Protein AF-A0AAE2C103-F1 (afdb_monomer)

pLDDT: mean 70.07, std 19.17, range [29.44, 95.44]

Radius of gyration: 24.49 Å; Cα contacts (8 Å, |Δi|>4): 113; chains: 1; bounding box: 60×45×78 Å

InterPro domains:
  IPR008511 Protein ROH1-like [PF05633] (1-139)

Mean predicted aligned error: 15.37 Å

Nearest PDB structures (foldseek):
  6xz3-assembly1_A-2  TM=5.873E-01  e=2.228E+00  Homo sapiens
  6j3y-assembly1_Q  TM=6.485E-01  e=5.092E+00  Chaetoceros neogracilis
  7myz-assembly1_C  TM=4.145E-01  e=5.945E+00  Homo sapiens

Solvent-accessible surface area (backbone atoms only — not comparable to full-atom values): 14090 Å² total; per-residue (Å²): 113,66,66,60,50,51,53,49,52,54,49,51,54,52,54,50,46,51,55,32,51,51,49,28,40,66,40,56,37,77,86,50,95,65,90,46,72,70,32,54,52,51,23,48,51,32,51,53,55,40,51,50,66,55,63,59,64,74,69,86,87,76,78,91,74,87,74,77,88,79,92,80,85,91,80,90,82,90,79,90,80,85,79,90,70,89,69,78,89,69,82,63,79,58,84,84,44,72,65,53,56,54,47,49,62,54,54,80,66,65,67,82,73,49,74,69,51,27,61,77,46,77,44,49,49,52,53,53,48,52,54,51,49,51,52,51,51,52,51,55,55,61,60,51,54,72,80,86,75,48,63,69,59,60,35,35,52,51,52,46,55,52,46,51,49,56,50,47,54,53,59,69,68,64,52,88,84,70,54,70,68,58,53,52,53,50,36,54,51,38,52,53,44,51,52,43,52,49,54,35,49,65,52,45,57,59,51,54,51,51,51,52,54,50,51,52,49,55,51,50,54,50,52,54,51,50,54,52,53,54,62,73,68,60,132

Foldseek 3Di:
DVVLVVVVVVLVLVVVLLVLLVQLLVLLPPPPPDNDPVSLVSNLVSLVVSVVSLQCLDDDDDDDPPDDDDDDDDDDDDDDDDDDDPDPPDSDDHPPCPVVVVLVVVLVPDDDDDPVRCVVVVNVSVVVSVVSVVVVVVVVLSVVLPDDDDDQLSVLVVLLVVLSVQLNVLSVPDDPPGDPVSSVVNNVSSVSSVVSSVSNCVRSVVVVVVSVVVVVVVVVVVVVVVVVVVVVPDD

Organism: NCBI:txid2727404

Sequence (235 aa):
MDIFNATRDGLETIRLWQKHLEIIACALDSNSKMIGEGQLRRARKALMDLALLMLDDKDTGSVFSHRNRSFGRKGKDHHRGPSGHSRSLSWSVSHTWSASKQLQSFANNLLSPRANEVTATNGLAMLVFSMSFIVIRIMDESKKRDRRNSSGLLKEIYEIEKCVHQMTDLVDAAQFPLSDELKEELRENVEELSLVCQAFKTGLDPLERKLRDTFRKVMSCRTEGLDLLGKATEP

Structure (mmCIF, N/CA/C/O backbone):
data_AF-A0AAE2C103-F1
#
_entry.id   AF-A0AAE2C103-F1
#
loop_
_atom_site.group_PDB
_atom_site.id
_atom_site.type_symbol
_atom_site.label_atom_id
_atom_site.label_alt_id
_atom_site.label_comp_id
_atom_site.label_asym_id
_atom_site.label_entity_id
_atom_site.label_seq_id
_atom_site.pdbx_PDB_ins_code
_atom_site.Cartn_x
_atom_site.Cartn_y
_atom_site.Cartn_z
_atom_site.occupancy
_atom_site.B_iso_or_equiv
_atom_site.auth_seq_id
_atom_site.auth_comp_id
_atom_site.auth_asym_id
_atom_site.auth_atom_id
_atom_site.pdbx_PDB_model_num
ATOM 1 N N . MET A 1 1 ? 18.014 -8.059 -15.202 1.00 60.06 1 MET A N 1
ATOM 2 C CA . MET A 1 1 ? 16.851 -8.933 -14.919 1.00 60.06 1 MET A CA 1
ATOM 3 C C . MET A 1 1 ? 16.463 -8.801 -13.450 1.00 60.06 1 MET A C 1
ATOM 5 O O . MET A 1 1 ? 15.299 -8.569 -13.157 1.00 60.06 1 MET A O 1
ATOM 9 N N . ASP A 1 2 ? 17.453 -8.777 -12.558 1.00 68.50 2 ASP A N 1
ATOM 10 C CA . ASP A 1 2 ? 17.263 -8.699 -11.101 1.00 68.50 2 ASP A CA 1
ATOM 11 C C . ASP A 1 2 ? 16.502 -7.463 -10.618 1.00 68.50 2 ASP A C 1
ATOM 13 O O . ASP A 1 2 ? 15.681 -7.582 -9.723 1.00 68.50 2 ASP A O 1
ATOM 17 N N . ILE A 1 3 ? 16.678 -6.297 -11.252 1.00 66.56 3 ILE A N 1
ATOM 18 C CA . ILE A 1 3 ? 15.932 -5.080 -10.881 1.00 66.56 3 ILE A CA 1
ATOM 19 C C . ILE A 1 3 ? 14.424 -5.247 -11.127 1.00 66.56 3 ILE A C 1
ATOM 21 O O . ILE A 1 3 ? 13.617 -4.842 -10.294 1.00 66.56 3 ILE A O 1
ATOM 25 N N . PHE A 1 4 ? 14.023 -5.860 -12.247 1.00 68.69 4 PHE A N 1
ATOM 26 C CA . PHE A 1 4 ? 12.605 -6.099 -12.540 1.00 68.69 4 PHE A CA 1
ATOM 27 C C . PHE A 1 4 ? 12.006 -7.140 -11.598 1.00 68.69 4 PHE A C 1
ATOM 29 O O . PHE A 1 4 ? 10.886 -6.942 -11.137 1.00 68.69 4 PHE A O 1
ATOM 36 N N . ASN A 1 5 ? 12.757 -8.199 -11.280 1.00 73.00 5 ASN A N 1
ATOM 37 C CA . ASN A 1 5 ? 12.337 -9.195 -10.296 1.00 73.00 5 ASN A CA 1
ATOM 38 C C . ASN A 1 5 ? 12.200 -8.563 -8.910 1.00 73.00 5 ASN A C 1
ATOM 40 O O . ASN A 1 5 ? 11.134 -8.650 -8.327 1.00 73.00 5 ASN A O 1
ATOM 44 N N . ALA A 1 6 ? 13.203 -7.820 -8.438 1.00 70.88 6 ALA A N 1
ATOM 45 C CA . ALA A 1 6 ? 13.151 -7.132 -7.151 1.00 70.88 6 ALA A CA 1
ATOM 46 C C . ALA A 1 6 ? 11.990 -6.127 -7.070 1.00 70.88 6 ALA A C 1
ATOM 48 O O . ALA A 1 6 ? 11.302 -6.051 -6.056 1.00 70.88 6 ALA A O 1
ATOM 49 N N . THR A 1 7 ? 11.728 -5.378 -8.148 1.00 68.31 7 THR A N 1
ATOM 50 C CA . THR A 1 7 ? 10.607 -4.422 -8.186 1.00 68.31 7 THR A CA 1
ATOM 51 C C . THR A 1 7 ? 9.255 -5.140 -8.199 1.00 68.31 7 THR A C 1
ATOM 53 O O . THR A 1 7 ? 8.328 -4.704 -7.520 1.00 68.31 7 THR A O 1
ATOM 56 N N . ARG A 1 8 ? 9.130 -6.240 -8.953 1.00 76.25 8 ARG A N 1
ATOM 57 C CA . ARG A 1 8 ? 7.930 -7.089 -8.957 1.00 76.25 8 ARG A CA 1
ATOM 58 C C . ARG A 1 8 ? 7.694 -7.693 -7.576 1.00 76.25 8 ARG A C 1
ATOM 60 O O . ARG A 1 8 ? 6.592 -7.574 -7.063 1.00 76.25 8 ARG A O 1
ATOM 67 N N . ASP A 1 9 ? 8.715 -8.293 -6.979 1.00 74.00 9 ASP A N 1
ATOM 68 C CA . ASP A 1 9 ? 8.615 -8.971 -5.689 1.00 74.00 9 ASP A CA 1
ATOM 69 C C . ASP A 1 9 ? 8.277 -7.956 -4.580 1.00 74.00 9 ASP A C 1
ATOM 71 O O . ASP A 1 9 ? 7.380 -8.193 -3.776 1.00 74.00 9 ASP A O 1
ATOM 75 N N . GLY A 1 10 ? 8.888 -6.763 -4.596 1.00 74.81 10 GLY A N 1
ATOM 76 C CA . GLY A 1 10 ? 8.529 -5.674 -3.681 1.00 74.81 10 GLY A CA 1
ATOM 77 C C . GLY A 1 10 ? 7.080 -5.201 -3.846 1.00 74.81 10 GLY A C 1
ATOM 78 O O . GLY A 1 10 ? 6.382 -4.961 -2.862 1.00 74.81 10 GLY A O 1
ATOM 79 N N . LEU A 1 11 ? 6.591 -5.118 -5.085 1.00 77.25 11 LEU A N 1
ATOM 80 C CA . LEU A 1 11 ? 5.194 -4.802 -5.368 1.00 77.25 11 LEU A CA 1
ATOM 81 C C . LEU A 1 11 ? 4.242 -5.907 -4.878 1.00 77.25 11 LEU A C 1
ATOM 83 O O . LEU A 1 11 ? 3.191 -5.599 -4.317 1.00 77.25 11 LEU A O 1
ATOM 87 N N . GLU A 1 12 ? 4.594 -7.178 -5.065 1.00 79.88 12 GLU A N 1
ATOM 88 C CA . GLU A 1 12 ? 3.819 -8.322 -4.571 1.00 79.88 12 GLU A CA 1
ATOM 89 C C . GLU A 1 12 ? 3.719 -8.316 -3.039 1.00 79.88 12 GLU A C 1
ATOM 91 O O . GLU A 1 12 ? 2.620 -8.490 -2.504 1.00 79.88 12 GLU A O 1
ATOM 96 N N . THR A 1 13 ? 4.817 -8.023 -2.336 1.00 82.44 13 THR A N 1
ATOM 97 C CA . THR A 1 13 ? 4.831 -7.835 -0.876 1.00 82.44 13 THR A CA 1
ATOM 98 C C . THR A 1 13 ? 3.885 -6.716 -0.452 1.00 82.44 13 THR A C 1
ATOM 100 O O . THR A 1 13 ? 3.030 -6.906 0.411 1.00 82.44 13 THR A O 1
ATOM 103 N N . ILE A 1 14 ? 3.960 -5.564 -1.119 1.00 81.56 14 ILE A N 1
ATOM 104 C CA . ILE A 1 14 ? 3.082 -4.426 -0.839 1.00 81.56 14 ILE A CA 1
ATOM 105 C C . ILE A 1 14 ? 1.600 -4.779 -1.076 1.00 81.56 14 ILE A C 1
ATOM 107 O O . ILE A 1 14 ? 0.725 -4.403 -0.292 1.00 81.56 14 ILE A O 1
ATOM 111 N N . ARG A 1 15 ? 1.286 -5.528 -2.140 1.00 84.88 15 ARG A N 1
ATOM 112 C CA . ARG A 1 15 ? -0.081 -6.012 -2.405 1.00 84.88 15 ARG A CA 1
ATOM 113 C C . ARG A 1 15 ? -0.565 -6.972 -1.331 1.00 84.88 15 ARG A C 1
ATOM 115 O O . ARG A 1 15 ? -1.754 -6.990 -1.015 1.00 84.88 15 ARG A O 1
ATOM 122 N N . LEU A 1 16 ? 0.330 -7.782 -0.778 1.00 88.88 16 LEU A N 1
ATOM 123 C CA . LEU A 1 16 ? -0.007 -8.656 0.331 1.00 88.88 16 LEU A CA 1
ATOM 124 C C . LEU A 1 16 ? -0.351 -7.843 1.582 1.00 88.88 16 LEU A C 1
ATOM 126 O O . LEU A 1 16 ? -1.360 -8.135 2.221 1.00 88.88 16 LEU A O 1
ATOM 130 N N . TRP A 1 17 ? 0.393 -6.774 1.874 1.00 89.81 17 TRP A N 1
ATOM 131 C CA . TRP A 1 17 ? 0.054 -5.864 2.970 1.00 89.81 17 TRP A CA 1
ATOM 132 C C . TRP A 1 17 ? -1.339 -5.257 2.800 1.00 89.81 17 TRP A C 1
ATOM 134 O O . TRP A 1 17 ? -2.138 -5.313 3.731 1.00 89.81 17 TRP A O 1
ATOM 144 N N . GLN A 1 18 ? -1.674 -4.770 1.597 1.00 90.06 18 GLN A N 1
ATOM 145 C CA . GLN A 1 18 ? -3.011 -4.235 1.297 1.00 90.06 18 GLN A CA 1
ATOM 146 C C . GLN A 1 18 ? -4.125 -5.236 1.630 1.00 90.06 18 GLN A C 1
ATOM 148 O O . GLN A 1 18 ? -5.118 -4.858 2.241 1.00 90.06 18 GLN A O 1
ATOM 153 N N . LYS A 1 19 ? -3.945 -6.524 1.311 1.00 91.88 19 LYS A N 1
ATOM 154 C CA . LYS A 1 19 ? -4.934 -7.563 1.647 1.00 91.88 19 LYS A CA 1
ATOM 155 C C . LYS A 1 19 ? -5.129 -7.716 3.155 1.00 91.88 19 LYS A C 1
ATOM 157 O O . LYS A 1 19 ? -6.255 -7.893 3.608 1.00 91.88 19 LYS A O 1
ATOM 162 N N . HIS A 1 20 ? -4.054 -7.660 3.941 1.00 93.31 20 HIS A N 1
ATOM 163 C CA . HIS A 1 20 ? -4.166 -7.724 5.400 1.00 93.31 20 HIS A CA 1
ATOM 164 C C . HIS A 1 20 ? -4.833 -6.472 5.976 1.00 93.31 20 HIS A C 1
ATOM 166 O O . HIS A 1 20 ? -5.693 -6.599 6.845 1.00 93.31 20 HIS A O 1
ATOM 172 N N . LEU A 1 21 ? -4.503 -5.289 5.454 1.00 92.75 21 LEU A N 1
ATOM 173 C CA . LEU A 1 21 ? -5.143 -4.028 5.836 1.00 92.75 21 LEU A CA 1
ATOM 174 C C . LEU A 1 21 ? -6.646 -4.026 5.531 1.00 92.75 21 LEU A C 1
ATOM 176 O O . LEU A 1 21 ? -7.437 -3.633 6.383 1.00 92.75 21 LEU A O 1
ATOM 180 N N . GLU A 1 22 ? -7.057 -4.553 4.375 1.00 91.44 22 GLU A N 1
ATOM 181 C CA . GLU A 1 22 ? -8.472 -4.743 4.032 1.00 91.44 22 GLU A CA 1
ATOM 182 C C . GLU A 1 22 ? -9.171 -5.691 5.021 1.00 91.44 22 GLU A C 1
ATOM 184 O O . GLU A 1 22 ? -10.287 -5.417 5.455 1.00 91.44 22 GLU A O 1
ATOM 189 N N . ILE A 1 23 ? -8.517 -6.780 5.449 1.00 93.06 23 ILE A N 1
ATOM 190 C CA . ILE A 1 23 ? -9.082 -7.682 6.468 1.00 93.06 23 ILE A CA 1
ATOM 191 C C . ILE A 1 23 ? -9.272 -6.957 7.806 1.00 93.06 23 ILE A C 1
ATOM 193 O O . ILE A 1 23 ? -10.291 -7.183 8.460 1.00 93.06 23 ILE A O 1
ATOM 197 N N . ILE A 1 24 ? -8.312 -6.122 8.213 1.00 92.94 24 ILE A N 1
ATOM 198 C CA . ILE A 1 24 ? -8.376 -5.339 9.457 1.00 92.94 24 ILE A CA 1
ATOM 199 C C . ILE A 1 24 ? -9.540 -4.349 9.386 1.00 92.94 24 ILE A C 1
ATOM 201 O O . ILE A 1 24 ? -10.407 -4.379 10.258 1.00 92.94 24 ILE A O 1
ATOM 205 N N . ALA A 1 25 ? -9.605 -3.551 8.317 1.00 90.75 25 ALA A N 1
ATOM 206 C CA . ALA A 1 25 ? -10.671 -2.578 8.102 1.00 90.75 25 ALA A CA 1
ATOM 207 C C . ALA A 1 25 ? -12.054 -3.248 8.042 1.00 90.75 25 ALA A C 1
ATOM 209 O O . ALA A 1 25 ? -12.982 -2.798 8.701 1.00 90.75 25 ALA A O 1
ATOM 210 N N . CYS A 1 26 ? -12.196 -4.378 7.338 1.00 89.38 26 CYS A N 1
ATOM 211 C CA . CYS A 1 26 ? -13.460 -5.119 7.288 1.00 89.38 26 CYS A CA 1
ATOM 212 C C . CYS A 1 26 ? -13.842 -5.777 8.622 1.00 89.38 26 CYS A C 1
ATOM 214 O O . CYS A 1 26 ? -15.027 -5.949 8.899 1.00 89.38 26 CYS A O 1
ATOM 216 N N . ALA A 1 27 ? -12.874 -6.227 9.425 1.00 90.69 27 ALA A N 1
ATOM 217 C CA . ALA A 1 27 ? -13.161 -6.822 10.731 1.00 90.69 27 ALA A CA 1
ATOM 218 C C . ALA A 1 27 ? -13.639 -5.760 11.729 1.00 90.69 27 ALA A C 1
ATOM 220 O O . ALA A 1 27 ? -14.508 -6.038 12.551 1.00 90.69 27 ALA A O 1
ATOM 221 N N . LEU A 1 28 ? -13.085 -4.553 11.638 1.00 87.94 28 LEU A N 1
ATOM 222 C CA . LEU A 1 28 ? -13.373 -3.434 12.531 1.00 87.94 28 LEU A CA 1
ATOM 223 C C . LEU A 1 28 ? -14.326 -2.399 11.909 1.00 87.94 28 LEU A C 1
ATOM 225 O O . LEU A 1 28 ? -14.380 -1.273 12.390 1.00 87.94 28 LEU 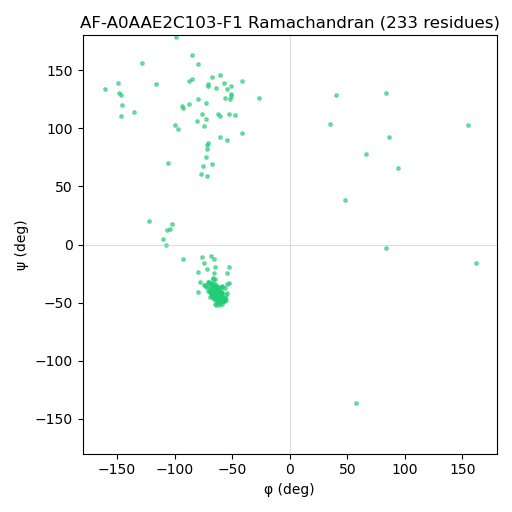A O 1
ATOM 229 N N . ASP A 1 29 ? -15.054 -2.776 10.852 1.00 80.94 29 ASP A N 1
ATOM 230 C CA . ASP A 1 29 ? -15.869 -1.859 10.050 1.00 80.94 29 ASP A CA 1
ATOM 231 C C . ASP A 1 29 ? -16.812 -1.019 10.924 1.00 80.94 29 ASP A C 1
ATOM 233 O O . ASP A 1 29 ? -17.635 -1.545 11.684 1.00 80.94 29 ASP A O 1
ATOM 237 N N . SER A 1 30 ? -16.698 0.297 10.753 1.00 64.62 30 SER A N 1
ATOM 238 C CA . SER A 1 30 ? -17.445 1.352 11.433 1.00 64.62 30 SER A CA 1
ATOM 239 C C . SER A 1 30 ? -18.965 1.192 11.319 1.00 64.62 30 SER A C 1
ATOM 241 O O . SER A 1 30 ? -19.705 1.676 12.174 1.00 64.62 30 SER A O 1
ATOM 243 N N . ASN A 1 31 ? -19.453 0.498 10.283 1.00 65.88 31 ASN A N 1
ATOM 244 C CA . ASN A 1 31 ? -20.884 0.246 10.080 1.00 65.88 31 ASN A CA 1
ATOM 245 C C . ASN A 1 31 ? -21.470 -0.816 11.027 1.00 65.88 31 ASN A C 1
ATOM 247 O O . ASN A 1 31 ? -22.694 -0.927 11.164 1.00 65.88 31 ASN A O 1
ATOM 251 N N . SER A 1 32 ? -20.627 -1.615 11.686 1.00 62.81 32 SER A N 1
ATOM 252 C CA . SER A 1 32 ? -21.084 -2.573 12.686 1.00 62.81 32 SER A CA 1
ATOM 253 C C . SER A 1 32 ? -21.434 -1.845 13.984 1.00 62.81 32 SER A C 1
ATOM 255 O O . SER A 1 32 ? -20.553 -1.386 14.705 1.00 62.81 32 SER A O 1
ATOM 257 N N . LYS A 1 33 ? -22.725 -1.815 14.348 1.00 65.50 33 LYS A N 1
ATOM 258 C CA . LYS A 1 33 ? -23.212 -1.242 15.622 1.00 65.50 33 LYS A CA 1
ATOM 259 C C . LYS A 1 33 ? -22.511 -1.795 16.872 1.00 65.50 33 LYS A C 1
ATOM 261 O O . LYS A 1 33 ? -22.619 -1.190 17.934 1.00 65.50 33 LYS A O 1
ATOM 266 N N . MET A 1 34 ? -21.851 -2.954 16.784 1.00 70.56 34 MET A N 1
ATOM 267 C CA . MET A 1 34 ? -21.128 -3.566 17.898 1.00 70.56 34 MET A CA 1
ATOM 268 C C . MET A 1 34 ? -19.873 -4.291 17.396 1.00 70.56 34 MET A C 1
ATOM 270 O O . MET A 1 34 ? -19.960 -5.249 16.626 1.00 70.56 34 MET A O 1
ATOM 274 N N . ILE A 1 35 ? -18.695 -3.882 17.871 1.00 81.94 35 ILE A N 1
ATOM 275 C CA . ILE A 1 35 ? -17.453 -4.642 17.678 1.00 81.94 35 ILE A CA 1
ATOM 276 C C . ILE A 1 35 ? -17.429 -5.766 18.718 1.00 81.94 35 ILE A C 1
ATOM 278 O O . ILE A 1 35 ? -17.258 -5.533 19.913 1.00 81.94 35 ILE A O 1
ATOM 282 N N . GLY A 1 36 ? -17.663 -6.998 18.265 1.00 85.94 36 GLY A N 1
ATOM 283 C CA . GLY A 1 36 ? -17.632 -8.190 19.114 1.00 85.94 36 GLY A CA 1
ATOM 284 C C . GLY A 1 36 ? -16.224 -8.768 19.291 1.00 85.94 36 GLY A C 1
ATOM 285 O O . GLY A 1 36 ? -15.328 -8.529 18.481 1.00 85.94 36 GLY A O 1
ATOM 286 N N . GLU A 1 37 ? -16.042 -9.617 20.306 1.00 87.94 37 GLU A N 1
ATOM 287 C CA . GLU A 1 37 ? -14.752 -10.263 20.606 1.00 87.94 37 GLU A CA 1
ATOM 288 C C . GLU A 1 37 ? -14.189 -11.055 19.414 1.00 87.94 37 GLU A C 1
ATOM 290 O O . GLU A 1 37 ? -12.988 -11.029 19.149 1.00 87.94 37 GLU A O 1
ATOM 295 N N . GLY A 1 38 ? -15.055 -11.715 18.636 1.00 89.88 38 GLY A N 1
ATOM 296 C CA . GLY A 1 38 ? -14.649 -12.435 17.426 1.00 89.88 38 GLY A CA 1
ATOM 297 C C . GLY A 1 38 ? -14.051 -11.525 16.347 1.00 89.88 38 GLY A C 1
ATOM 298 O O . GLY A 1 38 ? -13.053 -11.893 15.726 1.00 89.88 38 GLY A O 1
ATOM 299 N N . GLN A 1 39 ? -14.611 -10.326 16.164 1.00 90.50 39 GLN A N 1
ATOM 300 C CA . GLN A 1 39 ? -14.092 -9.345 15.209 1.00 90.50 39 GLN A CA 1
ATOM 301 C C . GLN A 1 39 ? -12.738 -8.805 15.657 1.00 90.50 39 GLN A C 1
ATOM 303 O O . GLN A 1 39 ? -11.793 -8.767 14.873 1.00 90.50 39 GLN A O 1
ATOM 308 N N . LEU A 1 40 ? -12.608 -8.501 16.948 1.00 91.12 40 LEU A N 1
ATOM 309 C CA . LEU A 1 40 ? -11.358 -8.015 17.518 1.00 91.12 40 LEU A CA 1
ATOM 310 C C . LEU A 1 40 ? -10.247 -9.079 17.462 1.00 91.12 40 LEU A C 1
ATOM 312 O O . LEU A 1 40 ? -9.104 -8.771 17.137 1.00 91.12 40 LEU A O 1
ATOM 316 N N . ARG A 1 41 ? -10.578 -10.359 17.684 1.00 92.00 41 ARG A N 1
ATOM 317 C CA . ARG A 1 41 ? -9.643 -11.484 17.486 1.00 92.00 41 ARG A CA 1
ATOM 318 C C . ARG A 1 41 ? -9.211 -11.630 16.023 1.00 92.00 41 ARG A C 1
ATOM 320 O O . ARG A 1 41 ? -8.039 -11.900 15.766 1.00 92.00 41 ARG A O 1
ATOM 327 N N . ARG A 1 42 ? -10.130 -11.446 15.068 1.00 93.62 42 ARG A N 1
ATOM 328 C CA . ARG A 1 42 ? -9.822 -11.468 13.628 1.00 93.62 42 ARG A CA 1
ATOM 329 C C . ARG A 1 42 ? -8.897 -10.314 13.238 1.00 93.62 42 ARG A C 1
ATOM 331 O O . ARG A 1 42 ? -7.899 -10.561 12.566 1.00 93.62 42 ARG A O 1
ATOM 338 N N . ALA A 1 43 ? -9.203 -9.099 13.687 1.00 94.31 43 ALA A N 1
ATOM 339 C CA . ALA A 1 43 ? -8.382 -7.915 13.452 1.00 94.31 43 ALA A CA 1
ATOM 340 C C . ALA A 1 43 ? -6.978 -8.088 14.042 1.00 94.31 43 ALA A C 1
ATOM 342 O O . ALA A 1 43 ? -5.994 -7.933 13.327 1.00 94.31 43 ALA A O 1
ATOM 343 N N . ARG A 1 44 ? -6.881 -8.545 15.299 1.00 94.38 44 ARG A N 1
ATOM 344 C CA . ARG A 1 44 ? -5.605 -8.868 15.954 1.00 94.38 44 ARG A CA 1
ATOM 345 C C . ARG A 1 44 ? -4.785 -9.867 15.153 1.00 94.38 44 ARG A C 1
ATOM 347 O O . ARG A 1 44 ? -3.600 -9.658 14.929 1.00 94.38 44 ARG A O 1
ATOM 354 N N . LYS A 1 45 ? -5.412 -10.954 14.696 1.00 93.75 45 LYS A N 1
ATOM 355 C CA . LYS A 1 45 ? -4.722 -11.965 13.891 1.00 93.75 45 LYS A CA 1
ATOM 356 C C . LYS A 1 45 ? -4.182 -11.367 12.589 1.00 93.75 45 LYS A C 1
ATOM 358 O O . LYS A 1 45 ? -3.030 -11.615 12.251 1.00 93.75 45 LYS A O 1
ATOM 363 N N . ALA A 1 46 ? -4.985 -10.564 11.895 1.00 95.44 46 ALA A N 1
ATOM 364 C CA . ALA A 1 46 ? -4.562 -9.907 10.664 1.00 95.44 46 ALA A CA 1
ATOM 365 C C . ALA A 1 46 ? -3.437 -8.882 10.895 1.00 95.44 46 ALA A C 1
ATOM 367 O O . ALA A 1 46 ? -2.511 -8.844 10.089 1.00 95.44 46 ALA A O 1
ATOM 368 N N . LEU A 1 47 ? -3.472 -8.126 12.000 1.00 93.88 47 LEU A N 1
ATOM 369 C CA . LEU A 1 47 ? -2.398 -7.217 12.424 1.00 93.88 47 LEU A CA 1
ATOM 370 C C . LEU A 1 47 ? -1.099 -7.969 12.726 1.00 93.88 47 LEU A C 1
ATOM 372 O O . LEU A 1 47 ? -0.044 -7.561 12.255 1.00 93.88 47 LEU A O 1
ATOM 376 N N . MET A 1 48 ? -1.161 -9.097 13.440 1.00 91.94 48 MET A N 1
ATOM 377 C CA . MET A 1 48 ? 0.026 -9.920 13.705 1.00 91.94 48 MET A CA 1
ATOM 378 C C . MET A 1 48 ? 0.630 -10.501 12.422 1.00 91.94 48 MET A C 1
ATOM 380 O O . MET A 1 48 ? 1.849 -10.503 12.263 1.00 91.94 48 MET A O 1
ATOM 384 N N . ASP A 1 49 ? -0.210 -10.995 11.508 1.00 91.88 49 ASP A N 1
ATOM 385 C CA . ASP A 1 49 ? 0.258 -11.527 10.225 1.00 91.88 49 ASP A CA 1
ATOM 386 C C . ASP A 1 49 ? 0.871 -10.412 9.362 1.00 91.88 49 ASP A C 1
ATOM 388 O O . ASP A 1 49 ? 1.914 -10.616 8.745 1.00 91.88 49 ASP A O 1
ATOM 392 N N . LEU A 1 50 ? 0.278 -9.214 9.376 1.00 91.06 50 LEU A N 1
ATOM 393 C CA . LEU A 1 50 ? 0.831 -8.038 8.710 1.00 91.06 50 LEU A CA 1
ATOM 394 C C . LEU A 1 50 ? 2.177 -7.622 9.311 1.00 91.06 50 LEU A C 1
ATOM 396 O O . LEU A 1 50 ? 3.127 -7.417 8.565 1.00 91.06 50 LEU A O 1
ATOM 400 N N . ALA A 1 51 ? 2.287 -7.557 10.639 1.00 87.44 51 ALA A N 1
ATOM 401 C CA . ALA A 1 51 ? 3.538 -7.230 11.314 1.00 87.44 51 ALA A CA 1
ATOM 402 C C . ALA A 1 51 ? 4.647 -8.227 10.947 1.00 87.44 51 ALA A C 1
ATOM 404 O O . ALA A 1 51 ? 5.765 -7.818 10.655 1.00 87.44 51 ALA A O 1
ATOM 405 N N . LEU A 1 52 ? 4.337 -9.528 10.874 1.00 85.75 52 LEU A N 1
ATOM 406 C CA . LEU A 1 52 ? 5.300 -10.534 10.425 1.00 85.75 52 LEU A CA 1
ATOM 407 C C . LEU A 1 52 ? 5.761 -10.283 8.982 1.00 85.75 52 LEU A C 1
ATOM 409 O O . LEU A 1 52 ? 6.952 -10.356 8.708 1.00 85.75 52 LEU A O 1
ATOM 413 N N . LEU A 1 53 ? 4.841 -9.953 8.073 1.00 83.94 53 LEU A N 1
ATOM 414 C CA . LEU A 1 53 ? 5.168 -9.635 6.678 1.00 83.94 53 LEU A CA 1
ATOM 415 C C . LEU A 1 53 ? 5.968 -8.342 6.515 1.00 83.94 53 LEU A C 1
ATOM 417 O O . LEU A 1 53 ? 6.703 -8.201 5.542 1.00 83.94 53 LEU A O 1
ATOM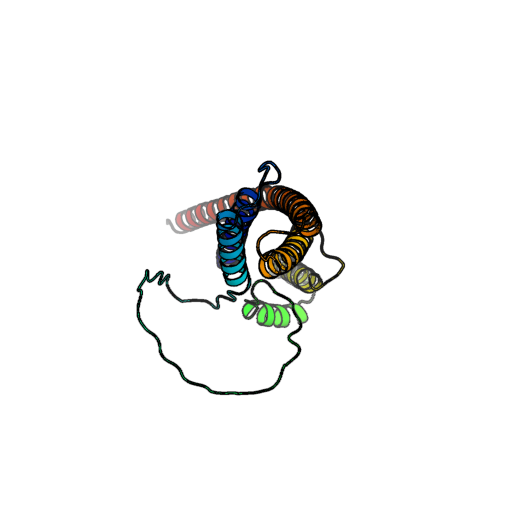 421 N N . MET A 1 54 ? 5.792 -7.383 7.422 1.00 79.50 54 MET A N 1
ATOM 422 C CA . MET A 1 54 ? 6.551 -6.132 7.434 1.00 79.50 54 MET A CA 1
ATOM 423 C C . MET A 1 54 ? 7.943 -6.304 8.053 1.00 79.50 54 MET A C 1
ATOM 425 O O . MET A 1 54 ? 8.842 -5.531 7.739 1.00 79.50 54 MET A O 1
ATOM 429 N N . LEU A 1 55 ? 8.119 -7.319 8.905 1.00 74.06 55 LEU A N 1
ATOM 430 C CA . LEU A 1 55 ? 9.386 -7.678 9.546 1.00 74.06 55 LEU A CA 1
ATOM 431 C C . LEU A 1 55 ? 10.197 -8.728 8.770 1.00 74.06 55 LEU A C 1
ATOM 433 O O . LEU A 1 55 ? 11.354 -8.953 9.124 1.00 74.06 55 LEU A O 1
ATOM 437 N N . ASP A 1 56 ? 9.618 -9.395 7.764 1.00 64.12 56 ASP A N 1
ATOM 438 C CA . ASP A 1 56 ? 10.315 -10.403 6.956 1.00 64.12 56 ASP A CA 1
ATOM 439 C C . ASP A 1 56 ? 11.334 -9.721 6.026 1.00 64.12 56 ASP A C 1
ATOM 441 O O . ASP A 1 56 ? 11.094 -9.473 4.843 1.00 64.12 56 ASP A O 1
ATOM 445 N N . ASP A 1 57 ? 12.507 -9.413 6.584 1.00 52.97 57 ASP A N 1
ATOM 446 C CA . ASP A 1 57 ? 13.747 -9.142 5.860 1.00 52.97 57 ASP A CA 1
ATOM 447 C C . ASP A 1 57 ? 14.211 -10.442 5.195 1.00 52.97 57 ASP A C 1
ATOM 449 O O . ASP A 1 57 ? 15.180 -11.080 5.609 1.00 52.97 57 ASP A O 1
ATOM 453 N N . LYS A 1 58 ? 13.470 -10.899 4.183 1.00 46.38 58 LYS A N 1
ATOM 454 C CA . LYS A 1 58 ? 13.810 -12.120 3.466 1.00 46.38 58 LYS A CA 1
ATOM 455 C C . LYS A 1 58 ? 15.051 -11.886 2.612 1.00 46.38 58 LYS A C 1
ATOM 457 O O . LYS A 1 58 ? 14.973 -11.584 1.420 1.00 46.38 58 LYS A O 1
ATOM 462 N N . ASP A 1 59 ? 16.206 -12.093 3.233 1.00 34.78 59 ASP A N 1
ATOM 463 C CA . ASP A 1 59 ? 17.427 -12.473 2.548 1.00 34.78 59 ASP A CA 1
ATOM 464 C C . ASP A 1 59 ? 17.112 -13.676 1.645 1.00 34.78 59 ASP A C 1
ATOM 466 O O . ASP A 1 59 ? 16.487 -14.667 2.031 1.00 34.78 59 ASP A O 1
ATOM 470 N N . THR A 1 60 ? 17.494 -13.533 0.384 1.00 38.28 60 THR A N 1
ATOM 471 C CA . THR A 1 60 ? 17.413 -14.511 -0.702 1.00 38.28 60 THR A CA 1
ATOM 472 C C . THR A 1 60 ? 17.438 -15.983 -0.265 1.00 38.28 60 THR A C 1
ATOM 474 O O . THR A 1 60 ? 18.408 -16.447 0.323 1.00 38.28 60 THR A O 1
ATOM 477 N N . GLY A 1 61 ? 16.432 -16.749 -0.706 1.00 35.75 61 GLY A N 1
ATOM 478 C CA . GLY A 1 61 ? 16.559 -18.202 -0.869 1.00 35.75 61 GLY A CA 1
ATOM 479 C C . GLY A 1 61 ? 16.102 -19.066 0.305 1.00 35.75 61 GLY A C 1
ATOM 480 O O . GLY A 1 61 ? 16.879 -19.830 0.859 1.00 35.75 61 GLY A O 1
ATOM 481 N N . SER A 1 62 ? 14.806 -19.062 0.611 1.00 29.73 62 SER A N 1
ATOM 482 C CA . SER A 1 62 ? 14.183 -20.243 1.210 1.00 29.73 62 SER A CA 1
ATOM 483 C C . SER A 1 62 ? 12.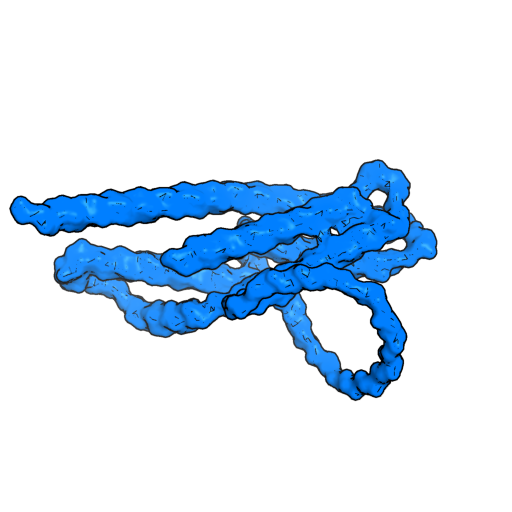741 -20.378 0.744 1.00 29.73 62 SER A C 1
ATOM 485 O O . SER A 1 62 ? 11.947 -19.428 0.715 1.00 29.73 62 SER A O 1
ATOM 487 N N . VAL A 1 63 ? 12.477 -21.586 0.274 1.00 33.38 63 VAL A N 1
ATOM 488 C CA . VAL A 1 63 ? 11.235 -22.099 -0.270 1.00 33.38 63 VAL A CA 1
ATOM 489 C C . VAL A 1 63 ? 10.120 -21.943 0.756 1.00 33.38 63 VAL A C 1
ATOM 491 O O . VAL A 1 63 ? 10.289 -22.192 1.945 1.00 33.38 63 VAL A O 1
ATOM 494 N N . PHE A 1 64 ? 8.961 -21.550 0.246 1.00 36.66 64 PHE A N 1
ATOM 495 C CA . PHE A 1 64 ? 7.658 -21.626 0.885 1.00 36.66 64 PHE A CA 1
ATOM 496 C C . PHE A 1 64 ? 7.494 -22.966 1.634 1.00 36.66 64 PHE A C 1
ATOM 498 O O . PHE A 1 64 ? 7.119 -23.977 1.048 1.00 36.66 64 PHE A O 1
ATOM 505 N N . SER A 1 65 ? 7.764 -22.993 2.939 1.00 29.44 65 SER A N 1
ATOM 506 C CA . SER A 1 65 ? 7.293 -24.058 3.824 1.00 29.44 65 SER A CA 1
ATOM 507 C C . SER A 1 65 ? 6.165 -23.497 4.675 1.00 29.44 65 SER A C 1
ATOM 509 O O . SER A 1 65 ? 6.286 -23.334 5.887 1.00 29.44 65 SER A O 1
ATOM 511 N N . HIS A 1 66 ? 5.027 -23.247 4.027 1.00 35.66 66 HIS A N 1
ATOM 512 C CA . HIS A 1 66 ? 3.746 -23.319 4.714 1.00 35.66 66 HIS A CA 1
ATOM 513 C C . HIS A 1 66 ? 3.581 -24.755 5.227 1.00 35.66 66 HIS A C 1
ATOM 515 O O . HIS A 1 66 ? 3.103 -25.639 4.518 1.00 35.66 66 HIS A O 1
ATOM 521 N N . ARG A 1 67 ? 4.000 -25.012 6.468 1.00 35.03 67 ARG A N 1
ATOM 522 C CA . ARG A 1 67 ? 3.603 -26.221 7.188 1.00 35.03 67 ARG A CA 1
ATOM 523 C C . ARG A 1 67 ? 2.472 -25.879 8.145 1.00 35.03 67 ARG A C 1
ATOM 525 O O . ARG A 1 67 ? 2.654 -25.269 9.191 1.00 35.03 67 ARG A O 1
ATOM 532 N N . ASN A 1 68 ? 1.284 -26.276 7.700 1.00 33.28 68 ASN A N 1
ATOM 533 C CA . ASN A 1 68 ? 0.059 -26.437 8.468 1.00 33.28 68 ASN A CA 1
ATOM 534 C C . ASN A 1 68 ? 0.297 -27.084 9.847 1.00 33.28 68 ASN A C 1
ATOM 536 O O . ASN A 1 68 ? 1.011 -28.076 9.935 1.00 33.28 68 ASN A O 1
ATOM 540 N N . ARG A 1 69 ? -0.432 -26.572 10.853 1.00 41.12 69 ARG A N 1
ATOM 541 C CA . ARG A 1 69 ? -1.024 -27.262 12.025 1.00 41.12 69 ARG A CA 1
ATOM 542 C C . ARG A 1 69 ? -0.216 -28.362 12.742 1.00 41.12 69 ARG A C 1
ATOM 544 O O . ARG A 1 69 ? -0.059 -29.451 12.209 1.00 41.12 69 ARG A O 1
ATOM 551 N N . SER A 1 70 ? -0.106 -28.220 14.068 1.00 35.44 70 SER A N 1
ATOM 552 C CA . SER A 1 70 ? -0.695 -29.216 14.987 1.00 35.44 70 SER A CA 1
ATOM 553 C C . SER A 1 70 ? -0.887 -28.674 16.407 1.00 35.44 70 SER A C 1
ATOM 555 O O . SER A 1 70 ? 0.019 -28.091 16.995 1.00 35.44 70 SER A O 1
ATOM 557 N N . PHE A 1 71 ? -2.070 -28.934 16.963 1.00 34.28 71 PHE A N 1
ATOM 558 C CA . PHE A 1 71 ? -2.347 -28.962 18.399 1.00 34.28 71 PHE A CA 1
ATOM 559 C C . PHE A 1 71 ? -1.340 -29.864 19.133 1.00 34.28 71 PHE A C 1
ATOM 561 O O . PHE A 1 71 ? -1.139 -30.998 18.703 1.00 34.28 71 PHE A O 1
ATOM 568 N N . GLY A 1 72 ? -0.805 -29.433 20.284 1.00 30.39 72 GLY A N 1
ATOM 569 C CA . GLY A 1 72 ? -0.210 -30.376 21.238 1.00 30.39 72 GLY A CA 1
ATOM 570 C C . GLY A 1 72 ? 0.860 -29.854 22.201 1.00 30.39 72 GLY A C 1
ATOM 571 O O . GLY A 1 72 ? 2.033 -29.843 21.872 1.00 30.39 72 GLY A O 1
ATOM 572 N N . ARG A 1 73 ? 0.415 -29.653 23.447 1.00 33.97 73 ARG A N 1
ATOM 573 C CA . ARG A 1 73 ? 1.095 -29.913 24.735 1.00 33.97 73 ARG A CA 1
ATOM 574 C C . ARG A 1 73 ? 2.069 -28.883 25.340 1.00 33.97 73 ARG A C 1
ATOM 576 O O . ARG A 1 73 ? 3.023 -28.392 24.761 1.00 33.97 73 ARG A O 1
ATOM 583 N N . LYS A 1 74 ? 1.751 -28.665 26.618 1.00 42.88 74 LYS A N 1
ATOM 584 C CA . LYS A 1 74 ? 2.384 -27.942 27.721 1.00 42.88 74 LYS A CA 1
ATOM 585 C C . LYS A 1 74 ? 3.852 -28.360 27.910 1.00 42.88 74 LYS A C 1
ATOM 587 O O . LYS A 1 74 ? 4.119 -29.545 28.087 1.00 42.88 74 LYS A O 1
ATOM 592 N N . GLY A 1 75 ? 4.755 -27.385 27.973 1.00 31.64 75 GLY A N 1
ATOM 593 C CA . GLY A 1 75 ? 6.141 -27.539 28.416 1.00 31.64 75 GLY A CA 1
ATOM 594 C C . GLY A 1 75 ? 6.566 -26.253 29.114 1.00 31.64 75 GLY A C 1
ATOM 595 O O . GLY A 1 75 ? 6.593 -25.192 28.501 1.00 31.64 75 GLY A O 1
ATOM 596 N N . LYS A 1 76 ? 6.758 -26.337 30.428 1.00 41.09 76 LYS A N 1
ATOM 597 C CA . LYS A 1 76 ? 7.137 -25.247 31.324 1.00 41.09 76 LYS A CA 1
ATOM 598 C C . LYS A 1 76 ? 8.654 -25.268 31.410 1.00 41.09 76 LYS A C 1
ATOM 600 O O . LYS A 1 76 ? 9.144 -26.251 31.936 1.00 41.09 76 LYS A O 1
ATOM 605 N N . ASP A 1 77 ? 9.339 -24.212 30.981 1.00 32.00 77 ASP A N 1
ATOM 606 C CA . ASP A 1 77 ? 10.709 -23.938 31.420 1.00 32.00 77 ASP A CA 1
ATOM 607 C C . ASP A 1 77 ? 10.994 -22.434 31.465 1.00 32.00 77 ASP A C 1
ATOM 609 O O . ASP A 1 77 ? 10.682 -21.667 30.554 1.00 32.00 77 ASP A O 1
ATOM 613 N N . HIS A 1 78 ? 11.548 -22.025 32.605 1.00 43.00 78 HIS A N 1
ATOM 614 C CA . HIS A 1 78 ? 12.038 -20.690 32.899 1.00 43.00 78 HIS A CA 1
ATOM 615 C C . HIS A 1 78 ? 13.490 -20.568 32.447 1.00 43.00 78 HIS A C 1
ATOM 617 O O . HIS A 1 78 ? 14.354 -21.203 33.041 1.00 43.00 78 HIS A O 1
ATOM 623 N N . HIS A 1 79 ? 13.782 -19.629 31.547 1.00 37.25 79 HIS A N 1
ATOM 624 C CA . HIS A 1 79 ? 15.090 -18.979 31.513 1.00 37.25 79 HIS A CA 1
ATOM 625 C C . HIS A 1 79 ? 14.926 -17.468 31.337 1.00 37.25 79 HIS A C 1
ATOM 627 O O . HIS A 1 79 ? 14.439 -16.976 30.324 1.00 37.25 79 HIS A O 1
ATOM 633 N N . ARG A 1 80 ? 15.325 -16.741 32.387 1.00 39.50 80 ARG A N 1
ATOM 634 C CA . ARG A 1 80 ? 15.599 -15.303 32.369 1.00 39.50 80 ARG A CA 1
ATOM 635 C C . ARG A 1 80 ? 16.888 -15.054 31.581 1.00 39.50 80 ARG A C 1
ATOM 637 O O . ARG A 1 80 ? 17.888 -15.715 31.841 1.00 39.50 80 ARG A O 1
ATOM 644 N N . GLY A 1 81 ? 16.876 -14.042 30.720 1.00 33.09 81 GLY A N 1
ATOM 645 C CA . GLY A 1 81 ? 18.058 -13.413 30.128 1.00 33.09 81 GLY A CA 1
ATOM 646 C C . GLY A 1 81 ? 17.759 -11.930 29.849 1.00 33.09 81 GLY A C 1
ATOM 647 O O . GLY A 1 81 ? 16.619 -11.632 29.496 1.00 33.09 81 GLY A O 1
ATOM 648 N N . PRO A 1 82 ? 18.696 -10.996 30.100 1.00 43.50 82 PRO A N 1
ATOM 649 C CA . PRO A 1 82 ? 18.381 -9.608 30.432 1.00 43.50 82 PRO A CA 1
ATOM 650 C C . PRO A 1 82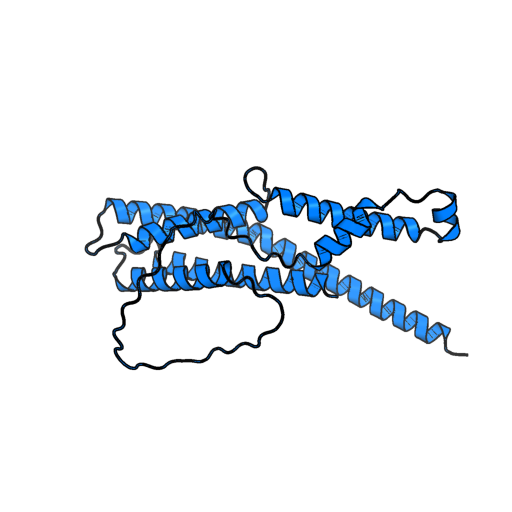 ? 18.494 -8.637 29.247 1.00 43.50 82 PRO A C 1
ATOM 652 O O . PRO A 1 82 ? 18.993 -8.982 28.182 1.00 43.50 82 PRO A O 1
ATOM 655 N N . SER A 1 83 ? 18.176 -7.374 29.554 1.00 37.47 83 SER A N 1
ATOM 656 C CA . SER A 1 83 ? 18.718 -6.164 28.922 1.00 37.47 83 SER A CA 1
ATOM 657 C C . SER A 1 83 ? 18.006 -5.689 27.658 1.00 37.47 83 SER A C 1
ATOM 659 O O . SER A 1 83 ? 18.370 -6.023 26.532 1.00 37.47 83 SER A O 1
ATOM 661 N N . GLY A 1 84 ? 17.040 -4.794 27.887 1.00 42.38 84 GLY A N 1
ATOM 662 C CA . GLY A 1 84 ? 16.475 -3.915 26.877 1.00 42.38 84 GLY A CA 1
ATOM 663 C C . GLY A 1 84 ? 17.572 -3.144 26.153 1.00 42.38 84 GLY A C 1
ATOM 664 O O . GLY A 1 84 ? 18.249 -2.291 26.723 1.00 42.38 84 GLY A O 1
ATOM 665 N N . HIS A 1 85 ? 17.731 -3.464 24.877 1.00 32.00 85 HIS A N 1
ATOM 666 C CA . HIS A 1 85 ? 18.356 -2.579 23.920 1.00 32.00 85 HIS A CA 1
ATOM 667 C C . HIS A 1 85 ? 17.218 -1.809 23.262 1.00 32.00 85 HIS A C 1
ATOM 669 O O . HIS A 1 85 ? 16.330 -2.425 22.668 1.00 32.00 85 HIS A O 1
ATOM 675 N N . SER A 1 86 ? 17.226 -0.485 23.409 1.00 37.34 86 SER A N 1
ATOM 676 C CA . SER A 1 86 ? 16.380 0.437 22.660 1.00 37.34 86 SER A CA 1
ATOM 677 C C . SER A 1 86 ? 16.583 0.183 21.170 1.00 37.34 86 SER A C 1
ATOM 679 O O . SER A 1 86 ? 17.483 0.736 20.543 1.00 37.34 86 SER A O 1
ATOM 681 N N . ARG A 1 87 ? 15.776 -0.713 20.601 1.00 38.00 87 ARG A N 1
ATOM 682 C CA . ARG A 1 87 ? 15.702 -0.906 19.162 1.00 38.00 87 ARG A CA 1
ATOM 683 C C . ARG A 1 87 ? 14.962 0.305 18.628 1.00 38.00 87 ARG A C 1
ATOM 685 O O . ARG A 1 87 ? 13.771 0.461 18.868 1.00 38.00 87 ARG A O 1
ATOM 692 N N . SER A 1 88 ? 15.686 1.188 17.953 1.00 33.00 88 SER A N 1
ATOM 693 C CA . SER A 1 88 ? 15.091 2.197 17.088 1.00 33.00 88 SER A CA 1
ATOM 694 C C . SER A 1 88 ? 14.063 1.506 16.186 1.00 33.00 88 SER A C 1
ATOM 696 O O . SER A 1 88 ? 14.427 0.675 15.359 1.00 33.00 88 SER A O 1
ATOM 698 N N . LEU A 1 89 ? 12.782 1.813 16.403 1.00 39.12 89 LEU A N 1
ATOM 699 C CA . LEU A 1 89 ? 11.609 1.225 15.746 1.00 39.12 89 LEU A CA 1
ATOM 700 C C . LEU A 1 89 ? 11.491 1.699 14.289 1.00 39.12 89 LEU A C 1
ATOM 702 O O . LEU A 1 89 ? 10.551 2.398 13.930 1.00 39.12 89 LEU A O 1
ATOM 706 N N . SER A 1 90 ? 12.499 1.455 13.455 1.00 39.06 90 SER A N 1
ATOM 707 C CA . SER A 1 90 ? 12.389 1.617 12.002 1.00 39.06 90 SER A CA 1
ATOM 708 C C . SER A 1 90 ? 12.091 0.248 11.410 1.00 39.06 90 SER A C 1
ATOM 710 O O . SER A 1 90 ? 12.997 -0.573 11.278 1.00 39.06 90 SER A O 1
ATOM 712 N N . TRP A 1 91 ? 10.822 -0.017 11.099 1.00 41.03 91 TRP A N 1
ATOM 713 C CA . TRP A 1 91 ? 10.429 -1.150 10.262 1.00 41.03 91 TRP A CA 1
ATOM 714 C C . TRP A 1 91 ? 10.828 -0.825 8.822 1.00 41.03 91 TRP A C 1
ATOM 716 O O . TRP A 1 91 ? 10.036 -0.389 7.999 1.00 41.03 91 TRP A O 1
ATOM 726 N N . SER A 1 92 ? 12.125 -0.925 8.545 1.00 44.16 92 SER A N 1
ATOM 727 C CA . SER A 1 92 ? 12.668 -0.703 7.214 1.00 44.16 92 SER A CA 1
ATOM 728 C C . SER A 1 92 ? 12.299 -1.880 6.322 1.00 44.16 92 SER A C 1
ATOM 730 O O . SER A 1 92 ? 12.704 -3.004 6.589 1.00 44.16 92 SER A O 1
ATOM 732 N N . VAL A 1 93 ? 11.598 -1.613 5.224 1.00 34.31 93 VAL A N 1
ATOM 733 C CA . VAL A 1 93 ? 11.467 -2.573 4.123 1.00 34.31 93 VAL A CA 1
ATOM 734 C C . VAL A 1 93 ? 12.855 -2.891 3.569 1.00 34.31 93 VAL A C 1
ATOM 736 O O . VAL A 1 93 ? 13.479 -2.022 2.962 1.00 34.31 93 VAL A O 1
ATOM 739 N N . SER A 1 94 ? 13.301 -4.124 3.806 1.00 40.88 94 SER A N 1
ATOM 740 C CA . SER A 1 94 ? 14.398 -4.865 3.173 1.00 40.88 94 SER A CA 1
ATOM 741 C C . SER A 1 94 ? 15.626 -4.054 2.744 1.00 40.88 94 SER A C 1
ATOM 743 O O . SER A 1 94 ? 15.698 -3.476 1.657 1.00 40.88 94 SER A O 1
ATOM 745 N N . HIS A 1 95 ? 16.694 -4.162 3.533 1.00 45.66 95 HIS A N 1
ATOM 746 C CA . HIS A 1 95 ? 18.052 -3.818 3.113 1.00 45.66 95 HIS A CA 1
ATOM 747 C C . HIS A 1 95 ? 18.675 -4.910 2.219 1.00 45.66 95 HIS A C 1
ATOM 749 O O . HIS A 1 95 ? 19.755 -5.414 2.526 1.00 45.66 95 HIS A O 1
ATOM 755 N N . THR A 1 96 ? 18.105 -5.243 1.055 1.00 39.50 96 THR A N 1
ATOM 756 C CA . THR A 1 96 ? 18.886 -5.988 0.042 1.00 39.50 96 THR A CA 1
ATOM 757 C C . THR A 1 96 ? 19.867 -5.026 -0.644 1.00 39.50 96 THR A C 1
ATOM 759 O O . THR A 1 96 ? 19.724 -4.655 -1.806 1.00 39.50 96 THR A O 1
ATOM 762 N N . TRP A 1 97 ? 20.856 -4.552 0.122 1.00 47.53 97 TRP A N 1
ATOM 763 C CA . TRP A 1 97 ? 21.811 -3.490 -0.224 1.00 47.53 97 TRP A CA 1
ATOM 764 C C . TRP A 1 97 ? 23.209 -4.047 -0.571 1.00 47.53 97 TRP A C 1
ATOM 766 O O . TRP A 1 97 ? 24.178 -3.297 -0.671 1.00 47.53 97 TRP A O 1
ATOM 776 N N . SER A 1 98 ? 23.378 -5.353 -0.796 1.00 44.34 98 SER A N 1
ATOM 777 C CA . SER A 1 98 ? 24.697 -5.874 -1.206 1.00 44.34 98 SER A CA 1
ATOM 778 C C . SER A 1 98 ? 25.154 -5.267 -2.550 1.00 44.34 98 SER A C 1
ATOM 780 O O . SER A 1 98 ? 26.250 -4.711 -2.645 1.00 44.34 98 SER A O 1
ATOM 782 N N . ALA A 1 99 ? 24.258 -5.214 -3.545 1.00 42.09 99 ALA A N 1
ATOM 783 C CA . ALA A 1 99 ? 24.530 -4.576 -4.838 1.00 42.09 99 ALA A CA 1
ATOM 784 C C . ALA A 1 99 ? 24.676 -3.050 -4.729 1.00 42.09 99 ALA A C 1
ATOM 786 O O . ALA A 1 99 ? 25.491 -2.450 -5.419 1.00 42.09 99 ALA A O 1
ATOM 787 N N . SER A 1 100 ? 23.937 -2.411 -3.826 1.00 46.59 100 SER A N 1
ATOM 788 C CA . SER A 1 100 ? 23.980 -0.962 -3.632 1.00 46.59 100 SER A CA 1
ATOM 789 C C . SER A 1 100 ? 25.293 -0.485 -2.997 1.00 46.59 100 SER A C 1
ATOM 791 O O . SER A 1 100 ? 25.770 0.587 -3.344 1.00 46.59 100 SER A O 1
ATOM 793 N N . LYS A 1 101 ? 25.946 -1.271 -2.123 1.00 47.09 101 LYS A N 1
ATOM 794 C CA . LYS A 1 101 ? 27.322 -0.982 -1.651 1.00 47.09 101 LYS A CA 1
ATOM 795 C C . LYS A 1 101 ? 28.346 -1.078 -2.790 1.00 47.09 101 LYS A C 1
ATOM 797 O O . LYS A 1 101 ? 29.210 -0.211 -2.883 1.00 47.09 101 LYS A O 1
ATOM 802 N N . GLN A 1 102 ? 28.213 -2.070 -3.675 1.00 49.38 102 GLN A N 1
ATOM 803 C CA . GLN A 1 102 ? 29.061 -2.204 -4.869 1.00 49.38 102 GLN A CA 1
ATOM 804 C C . GLN A 1 102 ? 28.811 -1.064 -5.873 1.00 49.38 102 GLN A C 1
ATOM 806 O O . GLN A 1 102 ? 29.748 -0.445 -6.372 1.00 49.38 102 GLN A O 1
ATOM 811 N N . LEU A 1 103 ? 27.551 -0.704 -6.111 1.00 50.09 103 LEU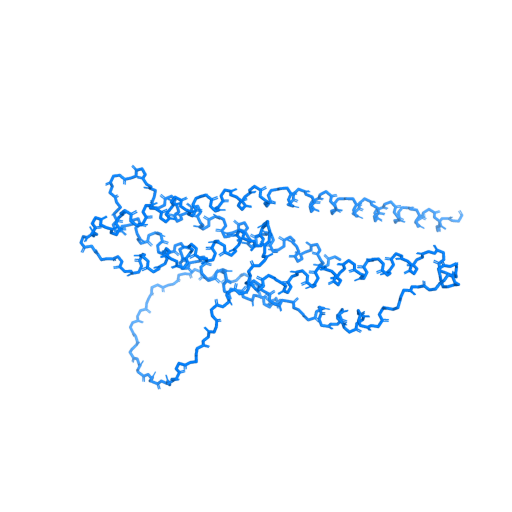 A N 1
ATOM 812 C CA . LEU A 1 103 ? 27.168 0.436 -6.944 1.00 50.09 103 LEU A CA 1
ATOM 813 C C . LEU A 1 103 ? 27.628 1.766 -6.341 1.00 50.09 103 LEU A C 1
ATOM 815 O O . LEU A 1 103 ? 28.061 2.628 -7.090 1.00 50.09 103 LEU A O 1
ATOM 819 N N . GLN A 1 104 ? 27.617 1.927 -5.013 1.00 52.81 104 GLN A N 1
ATOM 820 C CA . GLN A 1 104 ? 28.146 3.111 -4.324 1.00 52.81 104 GLN A CA 1
ATOM 821 C C . GLN A 1 104 ? 29.661 3.263 -4.544 1.00 52.81 104 GLN A C 1
ATOM 823 O O . GLN A 1 104 ? 30.143 4.376 -4.748 1.00 52.81 104 GLN A O 1
ATOM 828 N N . SER A 1 105 ? 30.422 2.162 -4.547 1.00 50.25 105 SER A N 1
ATOM 829 C CA . SER A 1 105 ? 31.858 2.216 -4.849 1.00 50.25 105 SER A CA 1
ATOM 830 C C . SER A 1 105 ? 32.148 2.514 -6.325 1.00 50.25 105 SER A C 1
ATOM 832 O O . SER A 1 105 ? 33.121 3.205 -6.615 1.00 50.25 105 SER A O 1
ATOM 834 N N . PHE A 1 106 ? 31.296 2.072 -7.259 1.00 49.75 106 PHE A N 1
ATOM 835 C CA . PHE A 1 106 ? 31.380 2.488 -8.669 1.00 49.75 106 PHE A CA 1
ATOM 836 C C . PHE A 1 106 ? 30.953 3.952 -8.859 1.00 49.75 106 PHE A C 1
ATOM 838 O O . PHE A 1 106 ? 31.600 4.704 -9.580 1.00 49.75 106 PHE A O 1
ATOM 845 N N . ALA A 1 107 ? 29.905 4.374 -8.154 1.00 50.50 107 ALA A N 1
ATOM 846 C CA . ALA A 1 107 ? 29.333 5.711 -8.189 1.00 50.50 107 ALA A CA 1
ATOM 847 C C . ALA A 1 107 ? 30.311 6.806 -7.770 1.00 50.50 107 ALA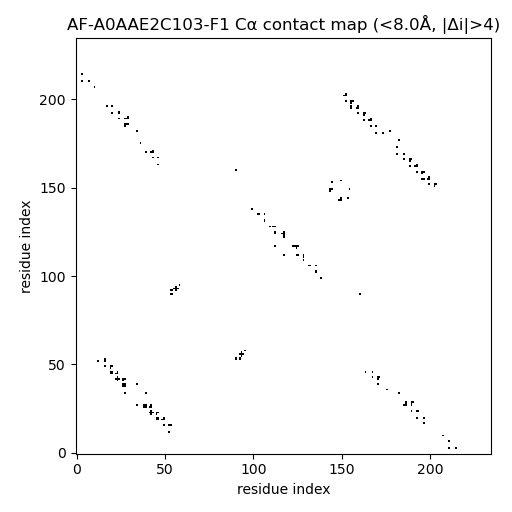 A C 1
ATOM 849 O O . ALA A 1 107 ? 30.404 7.839 -8.426 1.00 50.50 107 ALA A O 1
ATOM 850 N N . ASN A 1 108 ? 31.064 6.559 -6.698 1.00 56.44 108 ASN A N 1
ATOM 851 C CA . ASN A 1 108 ? 32.048 7.507 -6.181 1.00 56.44 108 ASN A CA 1
ATOM 852 C C . ASN A 1 108 ? 33.226 7.740 -7.149 1.00 56.44 108 ASN A C 1
ATOM 854 O O . ASN A 1 108 ? 33.982 8.685 -6.954 1.00 56.44 108 ASN A O 1
ATOM 858 N N . ASN A 1 109 ? 33.363 6.910 -8.192 1.00 59.09 109 ASN A N 1
ATOM 859 C CA . ASN A 1 109 ? 34.387 7.022 -9.233 1.00 59.09 109 ASN A CA 1
ATOM 860 C C . ASN A 1 109 ? 33.821 7.447 -10.605 1.00 59.09 109 ASN A C 1
ATOM 862 O O . ASN A 1 109 ? 34.568 7.487 -11.583 1.00 59.09 109 ASN A O 1
ATOM 866 N N . LEU A 1 110 ? 32.522 7.764 -10.714 1.00 58.44 110 LEU A N 1
ATOM 867 C CA . LEU A 1 110 ? 31.933 8.241 -11.969 1.00 58.44 110 LEU A CA 1
ATOM 868 C C . LEU A 1 110 ? 32.340 9.687 -12.234 1.00 58.44 110 LEU A C 1
ATOM 870 O O . LEU A 1 110 ? 31.769 10.635 -11.695 1.00 58.44 110 LEU A O 1
ATOM 874 N N . LEU A 1 111 ? 33.303 9.848 -13.129 1.00 63.72 111 LEU A N 1
ATOM 875 C CA . LEU A 1 111 ? 33.579 11.119 -13.777 1.00 63.72 111 LEU A CA 1
ATOM 876 C C . LEU A 1 111 ? 32.648 11.267 -14.984 1.00 63.72 111 LEU A C 1
ATOM 878 O O . LEU A 1 111 ? 32.364 10.293 -15.682 1.00 63.72 111 LEU A O 1
ATOM 882 N N . SER A 1 112 ? 32.163 12.486 -15.229 1.00 73.25 112 SER A N 1
ATOM 883 C CA . SER A 1 112 ? 31.433 12.788 -16.464 1.00 73.25 112 SER A CA 1
ATOM 884 C C . SER A 1 112 ? 32.321 12.430 -17.665 1.00 73.25 112 SER A C 1
ATOM 886 O O . SER A 1 112 ? 33.447 12.940 -17.716 1.00 73.25 112 SER A O 1
ATOM 888 N N . PRO A 1 113 ? 31.846 11.605 -18.622 1.00 76.44 113 PRO A N 1
ATOM 889 C CA . PRO A 1 113 ? 32.627 11.225 -19.792 1.00 76.44 113 PRO A CA 1
ATOM 890 C C . PRO A 1 113 ? 33.120 12.461 -20.539 1.00 76.44 113 PRO A C 1
ATOM 892 O O . PRO A 1 113 ? 32.359 13.408 -20.766 1.00 76.44 113 PRO A O 1
ATOM 895 N N . ARG A 1 114 ? 34.398 12.469 -20.916 1.00 79.62 114 ARG A N 1
ATOM 896 C CA . ARG A 1 114 ? 34.976 13.570 -21.701 1.00 79.62 114 ARG A CA 1
ATOM 897 C C . ARG A 1 114 ? 34.602 13.425 -23.176 1.00 79.62 114 ARG A C 1
ATOM 899 O O . ARG A 1 114 ? 34.366 12.323 -23.661 1.00 79.62 114 ARG A O 1
ATOM 906 N N . ALA A 1 115 ? 34.585 14.531 -23.924 1.00 75.44 115 ALA A N 1
ATOM 907 C CA . ALA A 1 115 ? 34.146 14.541 -25.327 1.00 75.44 115 ALA A CA 1
ATOM 908 C C . ALA A 1 115 ? 34.899 13.533 -26.223 1.00 75.44 115 ALA A C 1
ATOM 910 O O . ALA A 1 115 ? 34.310 12.939 -27.121 1.00 75.44 115 ALA A O 1
ATOM 911 N N . ASN A 1 116 ? 36.182 13.290 -25.950 1.00 77.38 116 ASN A N 1
ATOM 912 C CA . ASN A 1 116 ? 36.986 12.282 -26.643 1.00 77.38 116 ASN A CA 1
ATOM 913 C C . ASN A 1 116 ? 36.540 10.836 -26.341 1.00 77.38 116 ASN A C 1
ATOM 915 O O . ASN A 1 116 ? 36.535 10.005 -27.243 1.00 77.38 116 ASN A O 1
ATOM 919 N N . GLU A 1 117 ? 36.113 10.539 -25.114 1.00 72.00 117 GLU A N 1
ATOM 920 C CA . GLU A 1 117 ? 35.593 9.226 -24.696 1.00 72.00 117 GLU A CA 1
ATOM 921 C C . GLU A 1 117 ? 34.183 8.972 -25.244 1.00 72.00 117 GLU A C 1
ATOM 923 O O . GLU A 1 117 ? 33.845 7.849 -25.621 1.00 72.00 117 GLU A O 1
ATOM 928 N N . VAL A 1 118 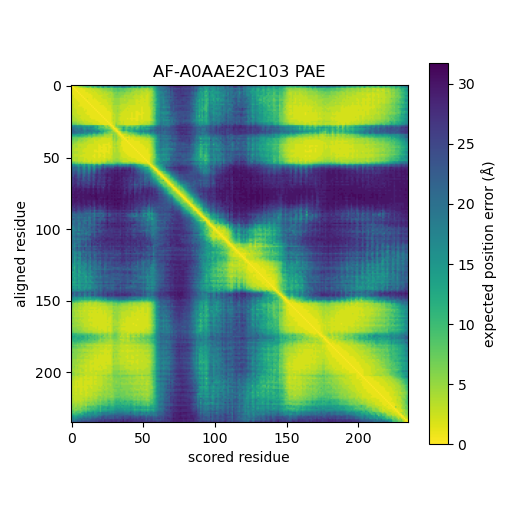? 33.363 10.023 -25.344 1.00 74.75 118 VAL A N 1
ATOM 929 C CA . VAL A 1 118 ? 32.029 9.953 -25.959 1.00 74.75 118 VAL A CA 1
ATOM 930 C C . VAL A 1 118 ? 32.142 9.603 -27.440 1.00 74.75 118 VAL A C 1
ATOM 932 O O . VAL A 1 118 ? 31.452 8.697 -27.903 1.00 74.75 118 VAL A O 1
ATOM 935 N N . THR A 1 119 ? 33.049 10.256 -28.168 1.00 75.19 119 THR A N 1
ATOM 936 C CA . THR A 1 119 ? 33.287 9.961 -29.587 1.00 75.19 119 THR A CA 1
ATOM 937 C C . THR A 1 119 ? 33.915 8.580 -29.782 1.00 75.19 119 THR A C 1
ATOM 939 O O . THR A 1 119 ? 33.476 7.841 -30.655 1.00 75.19 119 THR A O 1
ATOM 942 N N . ALA A 1 120 ? 34.880 8.181 -28.943 1.00 77.44 120 ALA A N 1
ATOM 943 C CA . ALA A 1 120 ? 35.533 6.868 -29.035 1.00 77.44 120 ALA A CA 1
ATOM 944 C C . ALA A 1 120 ? 34.592 5.684 -28.747 1.00 77.44 120 ALA A C 1
ATOM 946 O O . ALA A 1 120 ? 34.841 4.570 -29.197 1.00 77.44 120 ALA A O 1
ATOM 947 N N . THR A 1 121 ? 33.514 5.917 -27.995 1.00 74.00 121 THR A N 1
ATOM 948 C CA . THR A 1 121 ? 32.528 4.889 -27.629 1.00 74.00 121 THR A CA 1
ATOM 949 C C . THR A 1 121 ? 31.202 5.037 -28.376 1.00 74.00 121 THR A C 1
ATOM 951 O O . THR A 1 121 ? 30.214 4.418 -27.984 1.00 74.00 121 THR A O 1
ATOM 954 N N . ASN A 1 122 ? 31.145 5.867 -29.425 1.00 76.06 122 ASN A N 1
ATOM 955 C CA . ASN A 1 122 ? 29.918 6.190 -30.164 1.00 76.06 122 ASN A CA 1
ATOM 956 C C . ASN A 1 122 ? 28.734 6.562 -29.243 1.00 76.06 122 ASN A C 1
ATOM 958 O O . ASN A 1 122 ? 27.593 6.171 -29.476 1.00 76.06 122 ASN A O 1
ATOM 962 N N . GLY A 1 123 ? 28.998 7.290 -28.155 1.00 72.19 123 GLY A N 1
ATOM 963 C CA . GLY A 1 123 ? 27.978 7.722 -27.196 1.00 72.19 123 GLY A CA 1
ATOM 964 C C . GLY A 1 123 ? 27.600 6.699 -26.117 1.00 72.19 123 GLY A C 1
ATOM 965 O O . GLY A 1 123 ? 26.847 7.045 -25.205 1.00 72.19 123 GLY A O 1
ATOM 966 N N . LEU A 1 124 ? 28.147 5.477 -26.139 1.00 70.88 124 LEU A N 1
ATOM 967 C CA . LEU A 1 124 ? 27.873 4.462 -25.111 1.00 70.88 124 LEU A CA 1
ATOM 968 C C . LEU A 1 124 ? 28.322 4.909 -23.714 1.00 70.88 124 LEU A C 1
ATOM 970 O O . LEU A 1 124 ? 27.613 4.656 -22.741 1.00 70.88 124 LEU A O 1
ATOM 974 N N . ALA A 1 125 ? 29.443 5.632 -23.602 1.00 70.44 125 ALA A N 1
ATOM 975 C CA . ALA A 1 125 ? 29.902 6.170 -22.321 1.00 70.44 125 ALA A CA 1
ATOM 976 C C . ALA A 1 125 ? 28.867 7.110 -21.673 1.00 70.44 125 ALA A C 1
ATOM 978 O O . ALA A 1 125 ? 28.670 7.065 -20.459 1.00 70.44 125 ALA A O 1
ATOM 979 N N . MET A 1 126 ? 28.143 7.904 -22.475 1.00 73.00 126 MET A N 1
ATOM 980 C CA . MET A 1 126 ? 27.072 8.774 -21.975 1.00 73.00 126 MET A CA 1
ATOM 981 C C . MET A 1 126 ? 25.874 7.973 -21.476 1.00 73.00 126 MET A C 1
ATOM 983 O O . MET A 1 126 ? 25.335 8.285 -20.418 1.00 73.00 126 MET A O 1
ATOM 987 N N . LEU A 1 127 ? 25.483 6.916 -22.192 1.00 69.62 127 LEU A N 1
ATOM 988 C CA . LEU A 1 127 ? 24.387 6.040 -21.774 1.00 69.62 127 LEU A CA 1
ATOM 989 C C . LEU A 1 127 ? 24.709 5.328 -20.455 1.00 69.62 127 LEU A C 1
ATOM 991 O O . LEU A 1 127 ? 23.879 5.319 -19.547 1.00 69.62 127 LEU A O 1
ATOM 995 N N . VAL A 1 128 ? 25.925 4.794 -20.310 1.00 70.19 128 VAL A N 1
ATOM 996 C CA . VAL A 1 128 ? 26.380 4.142 -19.071 1.00 70.19 128 VAL A CA 1
ATOM 997 C C . VAL A 1 128 ? 26.451 5.143 -17.915 1.00 70.19 128 VAL A C 1
ATOM 999 O O . VAL A 1 128 ? 25.992 4.833 -16.813 1.00 70.19 128 VAL A O 1
ATOM 1002 N N . PHE A 1 129 ? 26.951 6.358 -18.159 1.00 72.69 129 PHE A N 1
ATOM 1003 C CA . PHE A 1 129 ? 26.980 7.423 -17.157 1.00 72.69 129 PHE A CA 1
ATOM 1004 C C . PHE A 1 129 ? 25.568 7.839 -16.725 1.00 72.69 129 PHE A C 1
ATOM 1006 O O . PHE A 1 129 ? 25.292 7.887 -15.529 1.00 72.69 129 PHE A O 1
ATOM 1013 N N . SER A 1 130 ? 24.641 8.064 -17.662 1.00 68.44 130 SER A N 1
ATOM 1014 C CA . SER A 1 130 ? 23.249 8.411 -17.346 1.00 68.44 130 SER A CA 1
ATOM 1015 C C . SER A 1 130 ? 22.533 7.301 -16.580 1.00 68.44 130 SER A C 1
ATOM 1017 O O . SER A 1 130 ? 21.859 7.587 -15.592 1.00 68.44 130 SER A O 1
ATOM 1019 N N . MET A 1 131 ? 22.708 6.038 -16.980 1.00 68.44 131 MET A N 1
ATOM 1020 C CA . MET A 1 131 ? 22.141 4.896 -16.255 1.00 68.44 131 MET A CA 1
ATOM 1021 C C . MET A 1 131 ? 22.695 4.812 -14.829 1.00 68.44 131 MET A C 1
ATOM 1023 O O . MET A 1 131 ? 21.932 4.648 -13.878 1.00 68.44 131 MET A O 1
ATOM 1027 N N . SER A 1 132 ? 24.003 5.002 -14.659 1.00 65.00 132 SER A N 1
ATOM 1028 C CA . SER A 1 132 ? 24.646 4.959 -13.344 1.00 65.00 132 SER A CA 1
ATOM 1029 C C . SER A 1 132 ? 24.242 6.148 -12.461 1.00 65.00 132 SER A C 1
ATOM 1031 O O . SER A 1 132 ? 23.958 5.977 -11.278 1.00 65.00 132 SER A O 1
ATOM 1033 N N . PHE A 1 133 ? 24.123 7.346 -13.038 1.00 68.62 133 PHE A N 1
ATOM 1034 C CA . PHE A 1 133 ? 23.637 8.543 -12.351 1.00 68.62 133 PHE A CA 1
ATOM 1035 C C . PHE A 1 133 ? 22.191 8.376 -11.867 1.00 68.62 133 PHE A C 1
ATOM 1037 O O . PHE A 1 133 ? 21.881 8.708 -10.724 1.00 68.62 133 PHE A O 1
ATOM 1044 N N . ILE A 1 134 ? 21.312 7.801 -12.696 1.00 67.94 134 ILE A N 1
ATOM 1045 C CA . ILE A 1 134 ? 19.928 7.486 -12.314 1.00 67.94 134 ILE A CA 1
ATOM 1046 C C . ILE A 1 134 ? 19.906 6.518 -11.127 1.00 67.94 134 ILE A C 1
ATOM 1048 O O . ILE A 1 134 ? 19.195 6.770 -10.157 1.00 67.94 134 ILE A O 1
ATOM 1052 N N . VAL A 1 135 ? 20.719 5.458 -11.154 1.00 63.00 135 VAL A N 1
ATOM 1053 C CA . VAL A 1 135 ? 20.830 4.499 -10.041 1.00 63.00 135 VAL A CA 1
ATOM 1054 C C . VAL A 1 135 ? 21.277 5.188 -8.747 1.00 63.00 135 VAL A C 1
ATOM 1056 O O . VAL A 1 135 ? 20.679 4.954 -7.700 1.00 63.00 135 VAL A O 1
ATOM 1059 N N . ILE A 1 136 ? 22.251 6.100 -8.805 1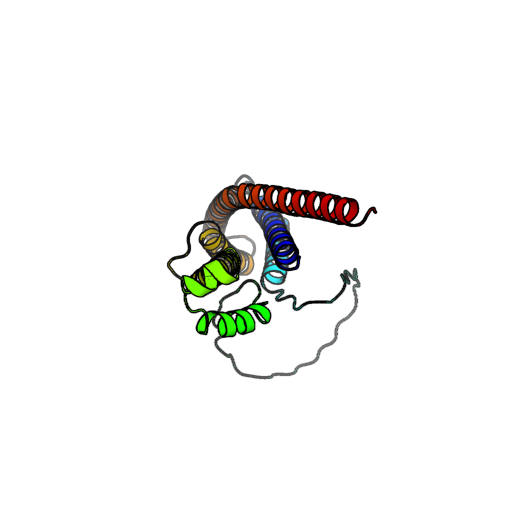.00 62.91 136 ILE A N 1
ATOM 1060 C CA . ILE A 1 136 ? 22.718 6.868 -7.637 1.00 62.91 136 ILE A CA 1
ATOM 1061 C C . ILE A 1 136 ? 21.631 7.785 -7.094 1.00 62.91 136 ILE A C 1
ATOM 1063 O O . ILE A 1 136 ? 21.451 7.865 -5.883 1.00 62.91 136 ILE A O 1
ATOM 1067 N N . ARG A 1 137 ? 20.898 8.477 -7.969 1.00 61.69 137 ARG A N 1
ATOM 1068 C CA . ARG A 1 137 ? 19.791 9.347 -7.557 1.00 61.69 137 ARG A CA 1
ATOM 1069 C C . ARG A 1 137 ? 18.663 8.545 -6.923 1.00 61.69 137 ARG A C 1
ATOM 1071 O O . ARG A 1 137 ? 18.156 8.966 -5.893 1.00 61.69 137 ARG A O 1
ATOM 1078 N N . ILE A 1 138 ? 18.330 7.378 -7.473 1.00 59.78 138 ILE A N 1
ATOM 1079 C CA . ILE A 1 138 ? 17.371 6.445 -6.867 1.00 59.78 138 ILE A CA 1
ATOM 1080 C C . ILE A 1 138 ? 17.875 5.981 -5.491 1.00 59.78 138 ILE A C 1
ATOM 1082 O O . ILE A 1 138 ? 17.110 5.970 -4.531 1.00 59.78 138 ILE A O 1
ATOM 1086 N N . MET A 1 139 ? 19.165 5.655 -5.362 1.00 57.66 139 MET A N 1
ATOM 1087 C CA . MET A 1 139 ? 19.778 5.256 -4.091 1.00 57.66 139 MET A CA 1
ATOM 1088 C C . MET A 1 139 ? 19.780 6.384 -3.047 1.00 57.66 139 MET A C 1
ATOM 1090 O O . MET A 1 139 ? 19.459 6.141 -1.885 1.00 57.66 139 MET A O 1
ATOM 1094 N N . ASP A 1 140 ? 20.127 7.610 -3.432 1.00 55.50 140 ASP A N 1
ATOM 1095 C CA . ASP A 1 140 ? 20.110 8.784 -2.552 1.00 55.50 140 ASP A CA 1
ATOM 1096 C C . ASP A 1 140 ? 18.682 9.113 -2.087 1.00 55.50 140 ASP A C 1
ATOM 1098 O O . ASP A 1 140 ? 18.439 9.338 -0.902 1.00 55.50 140 ASP A O 1
ATOM 1102 N N . GLU A 1 141 ? 17.711 9.036 -2.999 1.00 51.84 141 GLU A N 1
ATOM 1103 C CA . GLU A 1 141 ? 16.296 9.238 -2.685 1.00 51.84 141 GLU A CA 1
ATOM 1104 C C . GLU A 1 141 ? 15.750 8.132 -1.768 1.00 51.84 141 GLU A C 1
ATOM 1106 O O . GLU A 1 141 ? 14.996 8.410 -0.838 1.00 51.84 141 GLU A O 1
ATOM 1111 N N . SER A 1 142 ? 16.202 6.885 -1.945 1.00 52.31 142 SER A N 1
ATOM 1112 C CA . SER A 1 142 ? 15.823 5.775 -1.062 1.00 52.31 142 SER A CA 1
ATOM 1113 C C . SER A 1 142 ? 16.335 5.940 0.376 1.00 52.31 142 SER A C 1
ATOM 1115 O O . SER A 1 142 ? 15.664 5.504 1.307 1.00 52.31 142 SER A O 1
ATOM 1117 N N . LYS A 1 143 ? 17.477 6.620 0.580 1.00 52.97 143 LYS A N 1
ATOM 1118 C CA . LYS A 1 143 ? 18.050 6.907 1.910 1.00 52.97 143 LYS A CA 1
ATOM 1119 C C . LYS A 1 143 ? 17.347 8.054 2.636 1.00 52.97 143 LYS A C 1
ATOM 1121 O O . LYS A 1 143 ? 17.237 8.029 3.856 1.00 52.97 143 LYS A O 1
ATOM 1126 N N . LYS A 1 144 ? 16.831 9.044 1.902 1.00 50.06 144 LYS A N 1
ATOM 1127 C CA . LYS A 1 144 ? 16.037 10.161 2.458 1.00 50.06 144 LYS A CA 1
ATOM 1128 C C . LYS A 1 144 ? 14.665 9.735 2.989 1.00 50.06 144 LYS A C 1
ATOM 1130 O O . LYS A 1 144 ? 13.986 10.527 3.640 1.00 50.06 144 LYS A O 1
ATOM 1135 N N . ARG A 1 145 ? 14.259 8.490 2.723 1.00 49.94 145 ARG A N 1
ATOM 1136 C CA . ARG A 1 145 ? 13.032 7.877 3.240 1.00 49.94 145 ARG A CA 1
ATOM 1137 C C . ARG A 1 145 ? 13.038 7.702 4.760 1.00 49.94 145 ARG A C 1
ATOM 1139 O O . ARG A 1 145 ? 11.962 7.612 5.345 1.00 49.94 145 ARG A O 1
ATOM 1146 N N . ASP A 1 146 ? 14.200 7.728 5.410 1.00 53.00 146 ASP A N 1
ATOM 1147 C CA . ASP A 1 146 ? 14.263 7.786 6.867 1.00 53.00 146 ASP A CA 1
ATOM 1148 C C . ASP A 1 146 ? 13.842 9.183 7.371 1.00 53.00 146 ASP A C 1
ATOM 1150 O O . ASP A 1 146 ? 14.646 10.074 7.625 1.00 53.00 146 ASP A O 1
ATOM 1154 N N . ARG A 1 147 ? 12.521 9.341 7.530 1.00 57.66 147 ARG A N 1
ATOM 1155 C CA . ARG A 1 147 ? 11.845 10.236 8.485 1.00 57.66 147 ARG A CA 1
ATOM 1156 C C . ARG A 1 147 ? 12.032 11.747 8.274 1.00 57.66 147 ARG A C 1
ATOM 1158 O O . ARG A 1 147 ? 12.732 12.398 9.043 1.00 57.66 147 ARG A O 1
ATOM 1165 N N . ARG A 1 148 ? 11.294 12.315 7.303 1.00 52.12 148 ARG A N 1
ATOM 1166 C CA . ARG A 1 148 ? 10.496 13.579 7.410 1.00 52.12 148 ARG A CA 1
ATOM 1167 C C . ARG A 1 148 ? 10.130 14.219 6.068 1.00 52.12 148 ARG A C 1
ATOM 1169 O O . ARG A 1 148 ? 9.223 15.040 6.045 1.00 52.12 148 ARG A O 1
ATOM 1176 N N . ASN A 1 149 ? 10.777 13.825 4.969 1.00 56.19 149 ASN A N 1
ATOM 1177 C CA . ASN A 1 149 ? 10.587 14.448 3.649 1.00 56.19 149 ASN A CA 1
ATOM 1178 C C . ASN A 1 149 ? 10.142 13.455 2.558 1.00 56.19 149 ASN A C 1
ATOM 1180 O O . ASN A 1 149 ? 10.338 13.712 1.371 1.00 56.19 149 ASN A O 1
ATOM 1184 N N . SER A 1 150 ? 9.578 12.304 2.934 1.00 61.06 150 SER A N 1
ATOM 1185 C CA . SER A 1 150 ? 9.075 11.336 1.957 1.00 61.06 150 SER A CA 1
ATOM 1186 C C . SER A 1 150 ? 7.860 11.896 1.204 1.00 61.06 150 SER A C 1
ATOM 1188 O O . SER A 1 150 ? 7.030 12.618 1.756 1.00 61.06 150 SER A O 1
ATOM 1190 N N . SER A 1 151 ? 7.755 11.565 -0.083 1.00 62.56 151 SER A N 1
ATOM 1191 C CA . SER A 1 151 ? 6.632 11.944 -0.946 1.00 62.56 151 SER A CA 1
ATOM 1192 C C . SER A 1 151 ? 6.052 10.715 -1.656 1.00 62.56 151 SER A C 1
ATOM 1194 O O . SER A 1 151 ? 6.721 9.685 -1.785 1.00 62.56 151 SER A O 1
ATOM 1196 N N . GLY A 1 152 ? 4.783 10.802 -2.069 1.00 77.19 152 GLY A N 1
ATOM 1197 C CA . GLY A 1 152 ? 4.060 9.713 -2.739 1.00 77.19 152 GLY A CA 1
ATOM 1198 C C . GLY A 1 152 ? 4.009 8.419 -1.917 1.00 77.19 152 GLY A C 1
ATOM 1199 O O . GLY A 1 152 ? 3.843 8.457 -0.699 1.00 77.19 152 GLY A O 1
ATOM 1200 N N . LEU A 1 153 ? 4.235 7.281 -2.581 1.00 76.81 153 LEU A N 1
ATOM 1201 C CA . LEU A 1 153 ? 4.190 5.935 -1.988 1.00 76.81 153 LEU A CA 1
ATOM 1202 C C . LEU A 1 153 ? 5.057 5.775 -0.734 1.00 76.81 153 LEU A C 1
ATOM 1204 O O . LEU A 1 153 ? 4.703 5.029 0.170 1.00 76.81 153 LEU A O 1
ATOM 1208 N N . LEU A 1 154 ? 6.193 6.471 -0.648 1.00 74.44 154 LEU A N 1
ATOM 1209 C CA . LEU A 1 154 ? 7.072 6.366 0.518 1.00 74.44 154 LEU A CA 1
ATOM 1210 C C . LEU A 1 154 ? 6.465 7.015 1.764 1.00 74.44 154 LEU A C 1
ATOM 1212 O O . LEU A 1 154 ? 6.706 6.543 2.874 1.00 74.44 154 LEU A O 1
ATOM 1216 N N . LYS A 1 155 ? 5.694 8.092 1.575 1.00 80.81 155 LYS A N 1
ATOM 1217 C CA . LYS A 1 155 ? 4.908 8.719 2.638 1.00 80.81 155 LYS A CA 1
ATOM 1218 C C . LYS A 1 155 ? 3.756 7.806 3.042 1.00 80.81 155 LYS A C 1
ATOM 1220 O O . LYS A 1 155 ? 3.554 7.578 4.222 1.00 80.81 155 LYS A O 1
ATOM 1225 N N . GLU A 1 156 ? 3.048 7.246 2.067 1.00 82.88 156 GLU A N 1
ATOM 1226 C CA . GLU A 1 156 ? 1.917 6.348 2.317 1.00 82.88 156 GLU A CA 1
ATOM 1227 C C . GLU A 1 156 ? 2.341 5.081 3.074 1.00 82.88 156 GLU A C 1
ATOM 1229 O O . GLU A 1 156 ? 1.667 4.707 4.023 1.00 82.88 156 GLU A O 1
ATOM 1234 N N . ILE A 1 157 ? 3.490 4.469 2.750 1.00 81.19 157 ILE A N 1
ATOM 1235 C CA . ILE A 1 157 ? 4.012 3.328 3.527 1.00 81.19 157 ILE A CA 1
ATOM 1236 C C . ILE A 1 157 ? 4.304 3.727 4.978 1.00 81.19 157 ILE A C 1
ATOM 1238 O O . ILE A 1 157 ? 3.992 2.972 5.893 1.00 81.19 157 ILE A O 1
ATOM 1242 N N . TYR A 1 158 ? 4.876 4.911 5.193 1.00 80.69 158 TYR A N 1
ATOM 1243 C CA . TYR A 1 158 ? 5.135 5.408 6.543 1.00 80.69 158 TYR A CA 1
ATOM 1244 C C . TYR A 1 158 ? 3.833 5.626 7.331 1.00 80.69 158 TYR A C 1
ATOM 1246 O O . TYR A 1 158 ? 3.739 5.228 8.490 1.00 80.69 158 TYR A O 1
ATOM 1254 N N . GLU A 1 159 ? 2.807 6.208 6.705 1.00 84.06 159 GLU A N 1
ATOM 1255 C CA . GLU A 1 159 ? 1.497 6.359 7.349 1.00 84.06 159 GLU A CA 1
ATOM 1256 C C . GLU A 1 159 ? 0.841 4.996 7.623 1.00 84.06 159 GLU A C 1
ATOM 1258 O O . GLU A 1 159 ? 0.235 4.828 8.677 1.00 84.06 159 GLU A O 1
ATOM 1263 N N . ILE A 1 160 ? 1.019 3.991 6.751 1.00 87.31 160 ILE A N 1
ATOM 1264 C CA . ILE A 1 160 ? 0.579 2.608 7.018 1.00 87.31 160 ILE A CA 1
ATOM 1265 C C . ILE A 1 160 ? 1.283 2.054 8.254 1.00 87.31 160 ILE A C 1
ATOM 1267 O O . ILE A 1 160 ? 0.616 1.535 9.142 1.00 87.31 160 ILE A O 1
ATOM 1271 N N . GLU A 1 161 ? 2.611 2.161 8.332 1.00 84.94 161 GLU A N 1
ATOM 1272 C CA . GLU A 1 161 ? 3.391 1.689 9.485 1.00 84.94 161 GLU A CA 1
ATOM 1273 C C . GLU A 1 161 ? 2.896 2.313 10.793 1.00 84.94 161 GLU A C 1
ATOM 1275 O O . GLU A 1 161 ? 2.736 1.610 11.795 1.00 84.94 161 GLU A O 1
ATOM 1280 N N . LYS A 1 162 ? 2.621 3.621 10.774 1.00 87.00 162 LYS A N 1
ATOM 1281 C CA . LYS A 1 162 ? 2.085 4.364 11.915 1.00 87.00 162 LYS A CA 1
ATOM 1282 C C . LYS A 1 162 ? 0.674 3.888 12.285 1.00 87.00 162 LYS A C 1
ATOM 1284 O O . LYS A 1 162 ? 0.458 3.522 13.439 1.00 87.00 162 LYS A O 1
ATOM 1289 N N . CYS A 1 163 ? -0.241 3.817 11.316 1.00 89.12 163 CYS A N 1
ATOM 1290 C CA . CYS A 1 163 ? -1.617 3.360 11.533 1.00 89.12 163 CYS A CA 1
ATOM 1291 C C . CYS A 1 163 ? -1.659 1.924 12.073 1.00 89.12 163 CYS A C 1
ATOM 1293 O O . CYS A 1 163 ? -2.436 1.615 12.970 1.00 89.12 163 CYS A O 1
ATOM 1295 N N . VAL A 1 164 ? -0.811 1.032 11.552 1.00 90.19 164 VAL A N 1
ATOM 1296 C CA . VAL A 1 164 ? -0.737 -0.371 11.988 1.00 90.19 164 VAL A CA 1
ATOM 1297 C C . VAL A 1 164 ? -0.248 -0.479 13.429 1.00 90.19 164 VAL A C 1
ATOM 1299 O O . VAL A 1 164 ? -0.810 -1.269 14.188 1.00 90.19 164 VAL A O 1
ATOM 1302 N N . HIS A 1 165 ? 0.752 0.311 13.829 1.00 89.38 165 HIS A N 1
ATOM 1303 C CA . HIS A 1 165 ? 1.191 0.359 15.226 1.00 89.38 165 HIS A CA 1
ATOM 1304 C C . HIS A 1 165 ? 0.073 0.841 16.149 1.00 89.38 165 HIS A C 1
ATOM 1306 O O . HIS A 1 165 ? -0.268 0.137 17.093 1.00 89.38 165 HIS A O 1
ATOM 1312 N N . GLN A 1 166 ? -0.539 1.988 15.834 1.00 90.19 166 GLN A N 1
ATOM 1313 C CA . GLN A 1 166 ? -1.634 2.554 16.630 1.00 90.19 166 GLN A CA 1
ATOM 1314 C C . GLN A 1 166 ? -2.790 1.557 16.772 1.00 90.19 166 GLN A C 1
ATOM 1316 O O . GLN A 1 166 ? -3.266 1.292 17.872 1.00 90.19 166 GLN A O 1
ATOM 1321 N N . MET A 1 167 ? -3.186 0.922 15.668 1.00 91.06 167 MET A N 1
ATOM 1322 C CA . MET A 1 167 ? -4.232 -0.096 15.668 1.00 91.06 167 MET A CA 1
ATOM 1323 C C . MET A 1 167 ? -3.857 -1.323 16.510 1.00 91.06 167 MET A C 1
ATOM 1325 O O . MET A 1 167 ? -4.711 -1.891 17.188 1.00 91.06 167 MET A O 1
ATOM 1329 N N . THR A 1 168 ? -2.591 -1.747 16.471 1.00 92.50 168 THR A N 1
ATOM 1330 C CA . THR A 1 168 ? -2.099 -2.875 17.275 1.00 92.50 168 THR A CA 1
ATOM 1331 C C . THR A 1 168 ? -2.197 -2.560 18.762 1.00 92.50 168 THR A C 1
ATOM 1333 O O . THR A 1 168 ? -2.752 -3.368 19.502 1.00 92.50 168 THR A O 1
ATOM 1336 N N . ASP A 1 169 ? -1.766 -1.368 19.179 1.00 91.44 169 ASP A N 1
ATOM 1337 C CA . ASP A 1 169 ? -1.833 -0.933 20.576 1.00 91.44 169 ASP A CA 1
ATOM 1338 C C . ASP A 1 169 ? -3.284 -0.884 21.087 1.00 91.44 169 ASP A C 1
ATOM 1340 O O . ASP A 1 169 ? -3.581 -1.387 22.173 1.00 91.44 169 ASP A O 1
ATOM 1344 N N . LEU A 1 170 ? -4.215 -0.359 20.282 1.00 90.44 170 LEU A N 1
ATOM 1345 C CA . LEU A 1 170 ? -5.640 -0.290 20.632 1.00 90.44 170 LEU A CA 1
ATOM 1346 C C . LEU A 1 170 ? -6.286 -1.670 20.731 1.00 90.44 170 LEU A C 1
ATOM 1348 O O . LEU A 1 170 ? -7.015 -1.966 21.683 1.00 90.44 170 LEU A O 1
ATOM 1352 N N . VAL A 1 171 ? -6.009 -2.540 19.758 1.00 90.62 171 VAL A N 1
ATOM 1353 C CA . VAL A 1 171 ? -6.500 -3.919 19.775 1.00 90.62 171 VAL A CA 1
ATOM 1354 C C . VAL A 1 171 ? -5.904 -4.680 20.959 1.00 90.62 171 VAL A C 1
ATOM 1356 O O . VAL A 1 171 ? -6.608 -5.482 21.574 1.00 90.62 171 VAL A O 1
ATOM 1359 N N . ASP A 1 172 ? -4.651 -4.430 21.333 1.00 89.50 172 ASP A N 1
ATOM 1360 C CA . ASP A 1 172 ? -4.007 -5.070 22.478 1.00 89.50 172 ASP A CA 1
ATOM 1361 C C . ASP A 1 172 ? -4.528 -4.568 23.829 1.00 89.50 172 ASP A C 1
ATOM 1363 O O . ASP A 1 172 ? -4.724 -5.384 24.734 1.00 89.50 172 ASP A O 1
ATOM 1367 N N . ALA A 1 173 ? -4.853 -3.279 23.941 1.00 88.81 173 ALA A N 1
ATOM 1368 C CA . ALA A 1 173 ? -5.466 -2.683 25.128 1.00 88.81 173 ALA A CA 1
ATOM 1369 C C . ALA A 1 173 ? -6.937 -3.095 25.336 1.00 88.81 173 ALA A C 1
ATOM 1371 O O . ALA A 1 173 ? -7.453 -3.024 26.455 1.00 88.81 173 ALA A O 1
ATOM 1372 N N . ALA A 1 174 ? -7.617 -3.542 24.279 1.00 88.38 174 ALA A N 1
ATOM 1373 C CA . ALA A 1 174 ? -9.030 -3.888 24.306 1.00 88.38 174 ALA A CA 1
ATOM 1374 C C . ALA A 1 174 ? -9.358 -5.052 25.258 1.00 88.38 174 ALA A C 1
ATOM 1376 O O . ALA A 1 174 ? -9.044 -6.217 24.999 1.00 88.38 174 ALA A O 1
ATOM 1377 N N . GLN A 1 175 ? -10.082 -4.734 26.333 1.00 86.06 175 GLN A N 1
ATOM 1378 C CA . GLN A 1 175 ? -10.682 -5.694 27.258 1.00 86.06 175 GLN A CA 1
ATOM 1379 C C . GLN A 1 175 ? -12.204 -5.566 27.203 1.00 86.06 175 GLN A C 1
ATOM 1381 O O . GLN A 1 175 ? -12.739 -4.462 27.128 1.00 86.06 175 GLN A O 1
ATOM 1386 N N . PHE A 1 176 ? -12.907 -6.698 27.201 1.00 84.31 176 PHE A N 1
ATOM 1387 C CA . PHE A 1 176 ? -14.366 -6.706 27.119 1.00 84.31 176 PHE A CA 1
ATOM 1388 C C . PHE A 1 176 ? -15.005 -6.603 28.514 1.00 84.31 176 PHE A C 1
ATOM 1390 O O . PHE A 1 176 ? -14.537 -7.276 29.434 1.00 84.31 176 PHE A O 1
ATOM 1397 N N . PRO A 1 177 ? -16.109 -5.846 28.665 1.00 85.25 177 PRO A N 1
ATOM 1398 C CA . PRO A 1 177 ? -16.772 -5.031 27.639 1.00 85.25 177 PRO A CA 1
ATOM 1399 C C . PRO A 1 177 ? -15.958 -3.777 27.263 1.00 85.25 177 PRO A C 1
ATOM 1401 O O . PRO A 1 177 ? -15.406 -3.115 28.133 1.00 85.25 177 PRO A O 1
ATOM 1404 N N . LEU A 1 178 ? -15.898 -3.455 25.963 1.00 84.62 178 LEU A N 1
ATOM 1405 C CA . LEU A 1 178 ? -15.146 -2.299 25.458 1.00 84.62 178 LEU A CA 1
ATOM 1406 C C . LEU A 1 178 ? -15.736 -0.985 25.993 1.00 84.62 178 LEU A C 1
ATOM 1408 O O . LEU A 1 178 ? -16.955 -0.793 25.911 1.00 84.62 178 LEU A O 1
ATOM 1412 N N . SER A 1 179 ? -14.868 -0.084 26.462 1.00 87.88 179 SER A N 1
ATOM 1413 C CA . SER A 1 179 ? -15.225 1.310 26.766 1.00 87.88 179 SER A CA 1
ATOM 1414 C C . SER A 1 179 ? -15.733 2.014 25.508 1.00 87.88 179 SER A C 1
ATOM 1416 O O . SER A 1 179 ? -15.254 1.727 24.409 1.00 87.88 179 SER A O 1
ATOM 1418 N N . ASP A 1 180 ? -16.684 2.934 25.658 1.00 84.69 180 ASP A N 1
ATOM 1419 C CA . ASP A 1 180 ? -17.180 3.732 24.535 1.00 84.69 180 ASP A CA 1
ATOM 1420 C C . ASP A 1 180 ? -16.066 4.606 23.942 1.00 84.69 180 ASP A C 1
ATOM 1422 O O . ASP A 1 180 ? -15.938 4.653 22.727 1.00 84.69 180 ASP A O 1
ATOM 1426 N N . GLU A 1 181 ? -15.167 5.151 24.768 1.00 88.06 181 GLU A N 1
ATOM 1427 C CA . GLU A 1 181 ? -13.979 5.896 24.312 1.00 88.06 181 GLU A CA 1
ATOM 1428 C C . GLU A 1 181 ? -13.098 5.057 23.372 1.00 88.06 181 GLU A C 1
ATOM 1430 O O . GLU A 1 181 ? -12.744 5.499 22.283 1.00 88.06 181 GLU A O 1
ATOM 1435 N N . LEU A 1 182 ? -12.817 3.803 23.748 1.00 88.50 182 LEU A N 1
ATOM 1436 C CA . LEU A 1 182 ? -11.996 2.898 22.941 1.00 88.50 182 LEU A CA 1
ATOM 1437 C C . LEU A 1 182 ? -12.691 2.504 21.629 1.00 88.50 182 LEU A C 1
ATOM 1439 O O . LEU A 1 182 ? -12.024 2.292 20.620 1.00 88.50 182 LEU A O 1
ATOM 1443 N N . LYS A 1 183 ? -14.026 2.379 21.621 1.00 86.50 183 LYS A N 1
ATOM 1444 C CA . LYS A 1 183 ? -14.785 2.091 20.391 1.00 86.50 183 LYS A CA 1
ATOM 1445 C C . LYS A 1 183 ? -14.717 3.258 19.414 1.00 86.50 183 LYS A C 1
ATOM 1447 O O . LYS A 1 183 ? -14.554 3.022 18.219 1.00 86.50 183 LYS A O 1
ATOM 1452 N N . GLU A 1 184 ? -14.856 4.481 19.919 1.00 87.75 184 GLU A N 1
ATOM 1453 C CA . GLU A 1 184 ? -14.737 5.697 19.116 1.00 87.75 184 GLU A CA 1
ATOM 1454 C C . GLU A 1 184 ? -13.324 5.815 18.532 1.00 87.75 184 GLU A C 1
ATOM 1456 O O . GLU A 1 184 ? -13.179 5.944 17.319 1.00 87.75 184 GLU A O 1
ATOM 1461 N N . GLU A 1 185 ? -12.288 5.642 19.358 1.00 90.25 185 GLU A N 1
ATOM 1462 C CA . GLU A 1 185 ? -10.889 5.707 18.921 1.00 90.25 185 GLU A CA 1
ATOM 1463 C C . GLU A 1 185 ? -10.555 4.623 17.884 1.00 90.25 185 GLU A C 1
ATOM 1465 O O . GLU A 1 185 ? -9.885 4.884 16.882 1.00 90.25 185 GLU A O 1
ATOM 1470 N N . LEU A 1 186 ? -11.068 3.403 18.068 1.00 90.00 186 LEU A N 1
ATOM 1471 C CA . LEU A 1 186 ? -10.897 2.324 17.098 1.00 90.00 186 LEU A CA 1
ATOM 1472 C C . LEU A 1 186 ? -11.576 2.656 15.763 1.00 90.00 186 LEU A C 1
ATOM 1474 O O . LEU A 1 186 ? -11.010 2.376 14.709 1.00 90.00 186 LEU A O 1
ATOM 1478 N N . ARG A 1 187 ? -12.759 3.283 15.797 1.00 87.94 187 ARG A N 1
ATOM 1479 C CA . ARG A 1 187 ? -13.470 3.716 14.589 1.00 87.94 187 ARG A CA 1
ATOM 1480 C C . ARG A 1 187 ? -12.688 4.792 13.837 1.00 87.94 187 ARG A C 1
ATOM 1482 O O . ARG A 1 187 ? -12.504 4.666 12.629 1.00 87.94 187 ARG A O 1
ATOM 1489 N N . GLU A 1 188 ? -12.189 5.802 14.544 1.00 90.19 188 GLU A N 1
ATOM 1490 C CA . GLU A 1 188 ? -11.376 6.870 13.951 1.00 90.19 188 GLU A CA 1
ATOM 1491 C C . GLU A 1 188 ? -10.108 6.311 13.291 1.00 90.19 188 GLU A C 1
ATOM 1493 O O . GLU A 1 188 ? -9.808 6.634 12.141 1.00 90.19 188 GLU A O 1
ATOM 1498 N N . ASN A 1 189 ? -9.409 5.389 13.961 1.00 90.31 189 ASN A N 1
ATOM 1499 C CA . ASN A 1 189 ? -8.218 4.750 13.397 1.00 90.31 189 ASN A CA 1
ATOM 1500 C C . ASN A 1 189 ? -8.538 3.865 12.180 1.00 90.31 189 ASN A C 1
ATOM 1502 O O . ASN A 1 189 ? -7.718 3.747 11.270 1.00 90.31 189 ASN A O 1
ATOM 1506 N N . VAL A 1 190 ? -9.711 3.221 12.131 1.00 91.50 190 VAL A N 1
ATOM 1507 C CA . VAL A 1 190 ? -10.140 2.427 10.963 1.00 91.50 190 VAL A CA 1
ATOM 1508 C C . VAL A 1 190 ? -10.442 3.330 9.768 1.00 91.50 190 VAL A C 1
ATOM 1510 O O . VAL A 1 190 ? -10.108 2.979 8.631 1.00 91.50 190 VAL A O 1
ATOM 1513 N N . GLU A 1 191 ? -11.033 4.499 10.008 1.00 90.62 191 GLU A N 1
ATOM 1514 C CA . GLU A 1 191 ? -11.253 5.515 8.980 1.00 90.62 191 GLU A CA 1
ATOM 1515 C C . GLU A 1 191 ? -9.919 6.078 8.460 1.00 90.62 191 GLU A C 1
ATOM 1517 O O . GLU A 1 191 ? -9.708 6.098 7.244 1.00 90.62 191 GLU A O 1
ATOM 1522 N N . GLU A 1 192 ? -8.980 6.433 9.349 1.00 91.25 192 GLU A N 1
ATOM 1523 C CA . GLU A 1 192 ? -7.622 6.864 8.973 1.00 91.25 192 GLU A CA 1
ATOM 1524 C C . GLU A 1 192 ? -6.917 5.781 8.145 1.00 91.25 192 GLU A C 1
ATOM 1526 O O . GLU A 1 192 ? -6.430 6.049 7.042 1.00 91.25 192 GLU A O 1
ATOM 1531 N N . LEU A 1 193 ? -6.946 4.528 8.612 1.00 90.81 193 LEU A N 1
ATOM 1532 C CA . LEU A 1 193 ? -6.341 3.401 7.908 1.00 90.81 193 LEU A CA 1
ATOM 1533 C C . LEU A 1 193 ? -6.948 3.206 6.513 1.00 90.81 193 LEU A C 1
ATOM 1535 O O . LEU A 1 193 ? -6.218 2.944 5.553 1.00 90.81 193 LEU A O 1
ATOM 1539 N N . SER A 1 194 ? -8.265 3.359 6.378 1.00 91.25 194 SER A N 1
ATOM 1540 C CA . SER A 1 194 ? -8.965 3.233 5.096 1.00 91.25 194 SER A CA 1
ATOM 1541 C C . SER A 1 194 ? -8.540 4.320 4.106 1.00 91.25 194 SER A C 1
ATOM 1543 O O . SER A 1 194 ? -8.273 4.019 2.938 1.00 91.25 194 SER A O 1
ATOM 1545 N N . LEU A 1 195 ? -8.399 5.567 4.570 1.00 91.00 195 LEU A N 1
ATOM 1546 C CA . LEU A 1 195 ? -7.910 6.685 3.757 1.00 91.00 195 LEU A CA 1
ATOM 1547 C C . LEU A 1 195 ? -6.466 6.460 3.297 1.00 91.00 195 LEU A C 1
ATOM 1549 O O . LEU A 1 195 ? -6.155 6.633 2.114 1.00 91.00 195 LEU A O 1
ATOM 1553 N N . VAL A 1 196 ? -5.593 6.021 4.205 1.00 89.00 196 VAL A N 1
ATOM 1554 C CA . VAL A 1 196 ? -4.195 5.712 3.885 1.00 89.00 196 VAL A CA 1
ATOM 1555 C C . VAL A 1 196 ? -4.112 4.564 2.873 1.00 89.00 196 VAL A C 1
ATOM 1557 O O . VAL A 1 196 ? -3.381 4.668 1.886 1.00 89.00 196 VAL A O 1
ATOM 1560 N N . CYS A 1 197 ? -4.907 3.502 3.040 1.00 88.56 197 CYS A N 1
ATOM 1561 C CA . CYS A 1 197 ? -4.974 2.394 2.083 1.00 88.56 197 CYS A CA 1
ATOM 1562 C C . CYS A 1 197 ? -5.417 2.855 0.690 1.00 88.56 197 CYS A C 1
ATOM 1564 O O . CYS A 1 197 ? -4.867 2.403 -0.319 1.00 88.56 197 CYS A O 1
ATOM 1566 N N . GLN A 1 198 ? -6.393 3.762 0.615 1.00 89.81 198 GLN A N 1
ATOM 1567 C CA . GLN A 1 198 ? -6.880 4.305 -0.650 1.00 89.81 198 GLN A CA 1
ATOM 1568 C C . GLN A 1 198 ? -5.826 5.172 -1.348 1.00 89.81 198 GLN A C 1
ATOM 1570 O O . GLN A 1 198 ? -5.606 5.010 -2.554 1.00 89.81 198 GLN A O 1
ATOM 1575 N N . ALA A 1 199 ? -5.157 6.063 -0.611 1.00 86.88 199 ALA A N 1
ATOM 1576 C CA . ALA A 1 199 ? -4.053 6.864 -1.137 1.00 86.88 199 ALA A CA 1
ATOM 1577 C C . ALA A 1 199 ? -2.951 5.948 -1.688 1.00 86.88 199 ALA A C 1
ATOM 1579 O O . ALA A 1 199 ? -2.575 6.038 -2.858 1.00 86.88 199 ALA A O 1
ATOM 1580 N N . PHE A 1 200 ? -2.571 4.952 -0.890 1.00 84.75 200 PHE A N 1
ATOM 1581 C CA . PHE A 1 200 ? -1.555 3.981 -1.255 1.00 84.75 200 PHE A CA 1
ATOM 1582 C C . PHE A 1 200 ? -1.899 3.176 -2.509 1.00 84.75 200 PHE A C 1
ATOM 1584 O O . PHE A 1 200 ? -1.075 3.013 -3.410 1.00 84.75 200 PHE A O 1
ATOM 1591 N N . LYS A 1 201 ? -3.147 2.715 -2.630 1.00 86.62 201 LYS A N 1
ATOM 1592 C CA . LYS A 1 201 ? -3.647 2.034 -3.833 1.00 86.62 201 LYS A CA 1
ATOM 1593 C C . LYS A 1 201 ? -3.603 2.936 -5.067 1.00 86.62 201 LYS A C 1
ATOM 1595 O O . LYS A 1 201 ? -3.189 2.490 -6.138 1.00 86.62 201 LYS A O 1
ATOM 1600 N N . THR A 1 202 ? -3.955 4.210 -4.903 1.00 86.06 202 THR A N 1
ATOM 1601 C CA . THR A 1 202 ? -3.933 5.213 -5.978 1.00 86.06 202 THR A CA 1
ATOM 1602 C C . THR A 1 202 ? -2.519 5.440 -6.516 1.00 86.06 202 THR A C 1
ATOM 1604 O O . THR A 1 202 ? -2.345 5.574 -7.728 1.00 86.06 202 THR A O 1
ATOM 1607 N N . GLY A 1 203 ? -1.502 5.428 -5.647 1.00 80.81 203 GLY A N 1
ATOM 1608 C CA . GLY A 1 203 ? -0.096 5.505 -6.050 1.00 80.81 203 GLY A CA 1
ATOM 1609 C C . GLY A 1 203 ? 0.444 4.208 -6.667 1.00 80.81 203 GLY A C 1
ATOM 1610 O O . GLY A 1 203 ? 1.264 4.244 -7.589 1.00 80.81 203 GLY A O 1
ATOM 1611 N N . LEU A 1 204 ? -0.021 3.053 -6.185 1.00 83.44 204 LEU A N 1
ATOM 1612 C CA . LEU A 1 204 ? 0.550 1.751 -6.531 1.00 83.44 204 LEU A CA 1
ATOM 1613 C C . LEU A 1 204 ? 0.085 1.242 -7.900 1.00 83.44 204 LEU A C 1
ATOM 1615 O O . LEU A 1 204 ? 0.889 0.719 -8.676 1.00 83.44 204 LEU A O 1
ATOM 1619 N N . ASP A 1 205 ? -1.197 1.419 -8.231 1.00 84.44 205 ASP A N 1
ATOM 1620 C CA . ASP A 1 205 ? -1.771 0.910 -9.481 1.00 84.44 205 ASP A CA 1
ATOM 1621 C C . ASP A 1 205 ? -1.077 1.483 -10.743 1.00 84.44 205 ASP A C 1
ATOM 1623 O O . ASP A 1 205 ? -0.800 0.717 -11.678 1.00 84.44 205 ASP A O 1
ATOM 1627 N N . PRO A 1 206 ? -0.764 2.796 -10.828 1.00 82.56 206 PRO A N 1
ATOM 1628 C CA . PRO A 1 206 ? -0.003 3.357 -11.942 1.00 82.56 206 PRO A CA 1
ATOM 1629 C C . PRO A 1 206 ? 1.436 2.848 -12.009 1.00 82.56 206 PRO A C 1
ATOM 1631 O O . PRO A 1 206 ? 1.925 2.578 -13.109 1.00 82.56 206 PRO A O 1
ATOM 1634 N N . LEU A 1 207 ? 2.103 2.692 -10.860 1.00 79.12 207 LEU A N 1
ATOM 1635 C CA . LEU A 1 207 ? 3.470 2.176 -10.792 1.00 79.12 207 LEU A CA 1
ATOM 1636 C C . LEU A 1 207 ? 3.542 0.755 -11.356 1.00 79.12 207 LEU A C 1
ATOM 1638 O O . LEU A 1 207 ? 4.374 0.456 -12.212 1.00 79.12 207 LEU A O 1
ATOM 1642 N N . GLU A 1 208 ? 2.621 -0.103 -10.932 1.00 78.44 208 GLU A N 1
ATOM 1643 C CA . GLU A 1 208 ? 2.521 -1.482 -11.392 1.00 78.44 208 GLU A CA 1
ATOM 1644 C C . GLU A 1 208 ? 2.256 -1.571 -12.907 1.00 78.44 208 GLU A C 1
ATOM 1646 O O . GLU A 1 208 ? 2.895 -2.357 -13.617 1.00 78.44 208 GLU A O 1
ATOM 1651 N N . ARG A 1 209 ? 1.349 -0.737 -13.438 1.00 82.25 209 ARG A N 1
ATOM 1652 C CA . ARG A 1 209 ? 1.113 -0.636 -14.890 1.00 82.25 209 ARG A CA 1
ATOM 1653 C C . ARG A 1 209 ? 2.380 -0.216 -15.632 1.00 82.25 209 ARG A C 1
ATOM 1655 O O . ARG A 1 209 ? 2.768 -0.870 -16.599 1.00 82.25 209 ARG A O 1
ATOM 1662 N N . LYS A 1 210 ? 3.069 0.817 -15.141 1.00 77.25 210 LYS A N 1
ATOM 1663 C CA . LYS A 1 210 ? 4.301 1.323 -15.754 1.00 77.25 210 LYS A CA 1
ATOM 1664 C C . LYS A 1 210 ? 5.422 0.285 -15.745 1.00 77.25 210 LYS A C 1
ATOM 1666 O O . LYS A 1 210 ? 6.144 0.169 -16.739 1.00 77.25 210 LYS A O 1
ATOM 1671 N N . LEU A 1 211 ? 5.555 -0.476 -14.659 1.00 75.62 211 LEU A N 1
ATOM 1672 C CA . LEU A 1 211 ? 6.520 -1.566 -14.545 1.00 75.62 211 LEU A CA 1
ATOM 1673 C C . LEU A 1 211 ? 6.260 -2.635 -15.611 1.00 75.62 211 LEU A C 1
ATOM 1675 O O . LEU A 1 211 ? 7.177 -2.991 -16.352 1.00 75.62 211 LEU A O 1
ATOM 1679 N N . ARG A 1 212 ? 5.004 -3.086 -15.743 1.00 80.12 212 ARG A N 1
ATOM 1680 C CA . ARG A 1 212 ? 4.601 -4.049 -16.779 1.00 80.12 212 ARG A CA 1
ATOM 1681 C C . ARG A 1 212 ? 4.909 -3.551 -18.184 1.00 80.12 212 ARG A C 1
ATOM 1683 O O . ARG A 1 212 ? 5.487 -4.289 -18.975 1.00 80.12 212 ARG A O 1
ATOM 1690 N N . ASP A 1 213 ? 4.546 -2.311 -18.496 1.00 77.06 213 ASP A N 1
ATOM 1691 C CA . ASP A 1 213 ? 4.761 -1.747 -19.830 1.00 77.06 213 ASP A CA 1
ATOM 1692 C C . ASP A 1 213 ? 6.251 -1.630 -20.158 1.00 77.06 213 ASP A C 1
ATOM 1694 O O . ASP A 1 213 ? 6.677 -1.951 -21.266 1.00 77.06 213 ASP A O 1
ATOM 1698 N N . THR A 1 214 ? 7.056 -1.209 -19.182 1.00 76.56 214 THR A N 1
ATOM 1699 C CA . THR A 1 214 ? 8.508 -1.093 -19.343 1.00 76.56 214 THR A CA 1
ATOM 1700 C C . THR A 1 214 ? 9.141 -2.466 -19.537 1.00 76.56 214 THR A C 1
ATOM 1702 O O . THR A 1 214 ? 9.958 -2.631 -20.439 1.00 76.56 214 THR A O 1
ATOM 1705 N N . PHE A 1 215 ? 8.718 -3.472 -18.766 1.00 75.81 215 P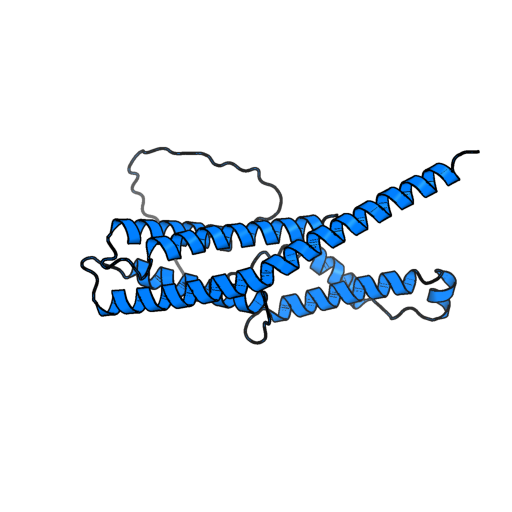HE A N 1
ATOM 1706 C CA . PHE A 1 215 ? 9.175 -4.847 -18.948 1.00 75.81 215 PHE A CA 1
ATOM 1707 C C . PHE A 1 215 ? 8.840 -5.370 -20.349 1.00 75.81 215 PHE A C 1
ATOM 1709 O O . PHE A 1 215 ? 9.721 -5.889 -21.031 1.00 75.81 215 PHE A O 1
ATOM 1716 N N . ARG A 1 216 ? 7.604 -5.164 -20.830 1.00 82.06 216 ARG A N 1
ATOM 1717 C CA . ARG A 1 216 ? 7.217 -5.556 -22.196 1.00 82.06 216 ARG A CA 1
ATOM 1718 C C . ARG A 1 216 ? 8.089 -4.880 -23.255 1.00 82.06 216 ARG A C 1
ATOM 1720 O O . ARG A 1 216 ? 8.547 -5.561 -24.164 1.00 82.06 216 ARG A O 1
ATOM 1727 N N . LYS A 1 217 ? 8.366 -3.577 -23.121 1.00 76.12 217 LYS A N 1
ATOM 1728 C CA . LYS A 1 217 ? 9.247 -2.843 -24.050 1.00 76.12 217 LYS A CA 1
ATOM 1729 C C . LYS A 1 217 ? 10.665 -3.407 -24.062 1.00 76.12 217 LYS A C 1
ATOM 1731 O O . LYS A 1 217 ? 11.199 -3.666 -25.131 1.00 76.12 217 LYS A O 1
ATOM 1736 N N . VAL A 1 218 ? 11.246 -3.650 -22.887 1.00 74.25 218 VAL A N 1
ATOM 1737 C CA . VAL A 1 218 ? 12.588 -4.242 -22.767 1.00 74.25 218 VAL A CA 1
ATOM 1738 C C . VAL A 1 218 ? 12.637 -5.626 -23.414 1.00 74.25 218 VAL A C 1
ATOM 1740 O O . VAL A 1 218 ? 13.589 -5.932 -24.129 1.00 74.25 218 VAL A O 1
ATOM 1743 N N . MET A 1 219 ? 11.608 -6.449 -23.202 1.00 75.88 219 MET A N 1
ATOM 1744 C CA . MET A 1 219 ? 11.523 -7.769 -23.825 1.00 75.88 219 MET A CA 1
ATOM 1745 C C . MET A 1 219 ? 11.357 -7.681 -25.349 1.00 75.88 219 MET A C 1
ATOM 1747 O O . MET A 1 219 ? 12.042 -8.423 -26.042 1.00 75.88 219 MET A O 1
ATOM 1751 N N . SER A 1 220 ? 10.542 -6.753 -25.871 1.00 76.81 220 SER A N 1
ATOM 1752 C CA . SER A 1 220 ? 10.408 -6.513 -27.322 1.00 76.81 220 SER A CA 1
ATOM 1753 C C . SER A 1 220 ? 11.747 -6.130 -27.944 1.00 76.81 220 SER A C 1
ATOM 1755 O O . SER A 1 220 ? 12.211 -6.795 -28.863 1.00 76.81 220 SER A O 1
ATOM 1757 N N . CYS A 1 221 ? 12.431 -5.138 -27.363 1.00 73.81 221 CYS A N 1
ATOM 1758 C CA . CYS A 1 221 ? 13.745 -4.700 -27.830 1.00 73.81 221 CYS A CA 1
ATOM 1759 C C . CYS A 1 221 ? 14.781 -5.832 -27.798 1.00 73.81 221 CYS A C 1
ATOM 1761 O O . CYS A 1 221 ? 15.626 -5.922 -28.685 1.00 73.81 221 CYS A O 1
ATOM 1763 N N . ARG A 1 222 ? 14.728 -6.710 -26.786 1.00 77.44 222 ARG A N 1
ATOM 1764 C CA . ARG A 1 222 ? 15.602 -7.887 -26.716 1.00 77.44 222 ARG A CA 1
ATOM 1765 C C . ARG A 1 222 ? 15.309 -8.874 -27.846 1.00 77.44 222 ARG A C 1
ATOM 1767 O O . ARG A 1 222 ? 16.258 -9.371 -28.442 1.00 77.44 222 ARG A O 1
ATOM 1774 N N . THR A 1 223 ? 14.040 -9.168 -28.117 1.00 76.44 223 THR A N 1
ATOM 1775 C CA . THR A 1 223 ? 13.643 -10.067 -29.210 1.00 76.44 223 THR A CA 1
ATOM 1776 C C . THR A 1 223 ? 14.074 -9.500 -30.560 1.00 76.44 223 THR A C 1
ATOM 1778 O O . THR A 1 223 ? 14.772 -10.177 -31.304 1.00 76.44 223 THR A O 1
ATOM 1781 N N . GLU A 1 224 ? 13.771 -8.228 -30.826 1.00 77.56 224 GLU A N 1
ATOM 1782 C CA . GLU A 1 224 ? 14.167 -7.536 -32.060 1.00 77.56 224 GLU A CA 1
ATOM 1783 C C . GLU A 1 224 ? 15.693 -7.513 -32.245 1.00 77.56 224 GLU A C 1
ATOM 1785 O O . GLU A 1 224 ? 16.197 -7.761 -33.338 1.00 77.56 224 GLU A O 1
ATOM 1790 N N . GLY A 1 225 ? 16.452 -7.269 -31.170 1.00 75.06 225 GLY A N 1
ATOM 1791 C CA . GLY A 1 225 ? 17.914 -7.309 -31.206 1.00 75.06 225 GLY A CA 1
ATOM 1792 C C . GLY A 1 225 ? 18.476 -8.699 -31.523 1.00 75.06 225 GLY A C 1
ATOM 1793 O O . GLY A 1 225 ? 19.433 -8.805 -32.289 1.00 75.06 225 GLY A O 1
ATOM 1794 N N . LEU A 1 226 ? 17.879 -9.763 -30.973 1.00 76.88 226 LEU A N 1
ATOM 1795 C CA . LEU A 1 226 ? 18.268 -11.144 -31.279 1.00 76.88 226 LEU A CA 1
ATOM 1796 C C . LEU A 1 226 ? 17.952 -11.515 -32.733 1.00 76.88 226 LEU A C 1
ATOM 1798 O O . LEU A 1 226 ? 18.788 -12.137 -33.385 1.00 76.88 226 LEU A O 1
ATOM 1802 N N . ASP A 1 227 ? 16.808 -11.076 -33.259 1.00 78.56 227 ASP A N 1
ATOM 1803 C CA . ASP A 1 227 ? 16.432 -11.303 -34.657 1.00 78.56 227 ASP A CA 1
ATOM 1804 C C . ASP A 1 227 ? 17.393 -10.599 -35.631 1.00 78.56 227 ASP A C 1
ATOM 1806 O O . ASP A 1 227 ? 17.755 -11.160 -36.666 1.00 78.56 227 ASP A O 1
ATOM 1810 N N . LEU A 1 228 ? 17.843 -9.381 -35.306 1.00 77.12 228 LEU A N 1
ATOM 1811 C CA . LEU A 1 228 ? 18.838 -8.652 -36.104 1.00 77.12 228 LEU A CA 1
ATOM 1812 C C . LEU A 1 228 ? 20.220 -9.323 -36.067 1.00 77.12 228 LEU A C 1
ATOM 1814 O O . LEU A 1 228 ? 20.881 -9.411 -37.099 1.00 77.12 228 LEU A O 1
ATOM 1818 N N . LEU A 1 229 ? 20.643 -9.825 -34.902 1.00 72.88 229 LEU A N 1
ATOM 1819 C CA . LEU A 1 229 ? 21.891 -10.583 -34.746 1.00 72.88 229 LEU A CA 1
ATOM 1820 C C . LEU A 1 229 ? 21.867 -11.899 -35.530 1.00 72.88 229 LEU A C 1
ATOM 1822 O O . LEU A 1 229 ? 22.858 -12.226 -36.182 1.00 72.88 229 LEU A O 1
ATOM 1826 N N . GLY A 1 230 ? 20.740 -12.617 -35.510 1.00 71.38 230 GLY A N 1
ATOM 1827 C CA . GLY A 1 230 ? 20.555 -13.844 -36.288 1.00 71.38 230 GLY A CA 1
ATOM 1828 C C . GLY A 1 230 ? 20.658 -13.599 -37.794 1.00 71.38 230 GLY A C 1
ATOM 1829 O O . GLY A 1 230 ? 21.388 -14.300 -38.483 1.00 71.38 230 GLY A O 1
ATOM 1830 N N . LYS A 1 231 ? 20.027 -12.531 -38.298 1.00 70.94 231 LYS A N 1
ATOM 1831 C CA . LYS A 1 231 ? 20.112 -12.143 -39.719 1.00 70.94 231 LYS A CA 1
ATOM 1832 C C . LYS A 1 231 ? 21.505 -11.675 -40.144 1.00 70.94 231 LYS A C 1
ATOM 1834 O O . LYS A 1 231 ? 21.875 -11.848 -41.295 1.00 70.94 231 LYS A O 1
ATOM 1839 N N . ALA A 1 232 ? 22.282 -11.084 -39.236 1.00 63.59 232 ALA A N 1
ATOM 1840 C CA . ALA A 1 232 ? 23.658 -10.666 -39.513 1.00 63.59 232 ALA A CA 1
ATOM 1841 C C . ALA A 1 232 ? 24.663 -11.835 -39.544 1.00 63.59 232 ALA A C 1
ATOM 1843 O O . ALA A 1 232 ? 25.815 -11.633 -39.923 1.00 63.59 232 ALA A O 1
ATOM 1844 N N . THR A 1 233 ? 24.253 -13.034 -39.115 1.00 59.47 233 THR A N 1
ATOM 1845 C CA . THR A 1 233 ? 25.086 -14.247 -39.105 1.00 59.47 233 THR A CA 1
ATOM 1846 C C . THR A 1 233 ? 24.696 -15.272 -40.173 1.00 59.47 233 THR A C 1
ATOM 1848 O O . THR A 1 233 ? 25.373 -16.295 -40.288 1.00 59.47 233 THR A O 1
ATOM 1851 N N . GLU A 1 234 ? 23.667 -15.003 -40.982 1.00 53.41 234 GLU A N 1
ATOM 1852 C CA . GLU A 1 234 ? 23.377 -15.782 -42.190 1.00 53.41 234 GLU A CA 1
ATOM 1853 C C . GLU A 1 234 ? 24.312 -15.329 -43.338 1.00 53.41 234 GLU A C 1
ATOM 1855 O O . GLU A 1 234 ? 24.397 -14.124 -43.592 1.00 53.41 234 GLU A O 1
ATOM 1860 N N . PRO A 1 235 ? 25.069 -16.252 -43.973 1.00 56.62 235 PRO A N 1
ATOM 1861 C CA . PRO A 1 235 ? 26.031 -15.944 -45.037 1.00 56.62 235 PRO A CA 1
ATOM 1862 C C . PRO A 1 235 ? 25.392 -15.548 -46.375 1.00 56.62 235 PRO A C 1
ATOM 1864 O O . PRO A 1 235 ? 24.265 -16.010 -46.668 1.00 56.62 235 PRO A O 1
#

Secondary structure (DSSP, 8-state):
-HHHHHHHHHHHHHHHHHHHHHHHHHHT-TT-S---HHHHHHHHHHHHHHHHHHH----S-------------------------------------HHHHHHHHHHTT-PPPPHHHHHHTTTHHHHHHHHHHHHHHHHHHHHTTTTT---THHHHHHHHHHHHHHHHHHHHH--SSPPHHHHHHHHHHHHHHHHHHHHHHHHHHHHHHHHHHHHHHHHHHHHHHHHHHHHTT--